Protein AF-A0A4Y2AM13-F1 (afdb_monomer_lite)

pLDDT: mean 75.89, std 23.18, range [36.28, 98.38]

Secondary structure (DSSP, 8-state):
-----------------------------------------------------------------S--HHHHHHHHHHSHHHHHHHHHHHHHSS--HHHHHHHHHHHHHHHHTT-TT----HHHHHHHHHHHHHHSTTS-HHHH-B--EEETTTEEE--BSHHHHHHHHHHHHHHHTTSS----------PPPP-

Radius of gyration: 30.1 Å; chains: 1; bounding box: 73×77×78 Å

Structure (mmCIF, N/CA/C/O backbone):
data_AF-A0A4Y2AM13-F1
#
_entry.id   AF-A0A4Y2AM13-F1
#
loop_
_atom_site.group_PDB
_atom_site.id
_atom_site.type_symbol
_atom_site.label_atom_id
_atom_site.label_alt_id
_atom_site.label_comp_id
_atom_site.label_asym_id
_atom_site.label_entity_id
_atom_site.label_seq_id
_atom_site.pdbx_PDB_ins_code
_atom_site.Cartn_x
_atom_site.Cartn_y
_atom_site.Cartn_z
_atom_site.occupancy
_atom_site.B_iso_or_equiv
_atom_site.auth_seq_id
_atom_site.auth_comp_id
_atom_site.auth_asym_id
_atom_site.auth_atom_id
_atom_site.pdbx_PDB_model_num
ATOM 1 N N . MET A 1 1 ? -24.499 -43.242 44.205 1.00 45.44 1 MET A N 1
ATOM 2 C CA . MET A 1 1 ? -23.848 -44.502 43.789 1.00 45.44 1 MET A CA 1
ATOM 3 C C . MET A 1 1 ? -22.543 -44.106 43.112 1.00 45.44 1 MET A C 1
ATOM 5 O O . MET A 1 1 ? -22.580 -43.499 42.053 1.00 45.44 1 MET A O 1
ATOM 9 N N . PHE A 1 2 ? -21.430 -44.270 43.825 1.00 44.72 2 PHE A N 1
ATOM 10 C CA . PHE A 1 2 ? -20.096 -43.799 43.446 1.00 44.72 2 PHE A CA 1
ATOM 11 C C . PHE A 1 2 ? -19.448 -44.711 42.399 1.00 44.72 2 PHE A C 1
ATOM 13 O O . PHE A 1 2 ? -19.578 -45.931 42.498 1.00 44.72 2 PHE A O 1
ATOM 20 N N . LYS A 1 3 ? -18.662 -44.120 41.490 1.00 47.62 3 LYS A N 1
ATOM 21 C CA . LYS A 1 3 ? -17.340 -44.646 41.117 1.00 47.62 3 LYS A CA 1
ATOM 22 C C . LYS A 1 3 ? -16.497 -43.547 40.465 1.00 47.62 3 LYS A C 1
ATOM 24 O O . LYS A 1 3 ? -16.594 -43.282 39.273 1.00 47.62 3 LYS A O 1
ATOM 29 N N . GLU A 1 4 ? -15.688 -42.909 41.301 1.00 46.00 4 GLU A N 1
ATOM 30 C CA . GLU A 1 4 ? -14.394 -42.349 40.915 1.00 46.00 4 GLU A CA 1
ATOM 31 C C . GLU A 1 4 ? -13.450 -43.502 40.552 1.00 46.00 4 GLU A C 1
ATOM 33 O O . GLU A 1 4 ? -13.490 -44.526 41.227 1.00 46.00 4 GLU A O 1
ATOM 38 N N . TYR A 1 5 ? -12.584 -43.325 39.552 1.00 46.06 5 TYR A N 1
ATOM 39 C CA . TYR A 1 5 ? -11.234 -43.899 39.541 1.00 46.06 5 TYR A CA 1
ATOM 40 C C . TYR A 1 5 ? -10.317 -43.001 38.698 1.00 46.06 5 TYR A C 1
ATOM 42 O O . TYR A 1 5 ? -10.635 -42.637 37.568 1.00 46.06 5 TYR A O 1
ATOM 50 N N . SER A 1 6 ? -9.207 -42.617 39.325 1.00 53.12 6 SER A N 1
ATOM 51 C CA . SER A 1 6 ? -8.118 -41.767 38.832 1.00 53.12 6 SER A CA 1
ATOM 52 C C . SER A 1 6 ? -6.945 -42.656 38.327 1.00 53.12 6 SER A C 1
ATOM 54 O O . SER A 1 6 ? -7.169 -43.846 38.109 1.00 53.12 6 SER A O 1
ATOM 56 N N . PRO A 1 7 ? -5.727 -42.151 38.046 1.00 55.28 7 PRO A N 1
ATOM 57 C CA . PRO A 1 7 ? -5.051 -42.304 36.761 1.00 55.28 7 PRO A CA 1
ATOM 58 C C . PRO A 1 7 ? -3.914 -43.343 36.795 1.00 55.28 7 PRO A C 1
ATOM 60 O O . PRO A 1 7 ? -3.292 -43.572 37.830 1.00 55.28 7 PRO A O 1
ATOM 63 N N . HIS A 1 8 ? -3.557 -43.910 35.640 1.00 43.34 8 HIS A N 1
ATOM 64 C CA . HIS A 1 8 ? -2.324 -44.689 35.513 1.00 43.34 8 HIS A CA 1
ATOM 65 C C . HIS A 1 8 ? -1.274 -43.934 34.704 1.00 43.34 8 HIS A C 1
ATOM 67 O O . HIS A 1 8 ? -1.423 -43.648 33.519 1.00 43.34 8 HIS A O 1
ATOM 73 N N . THR A 1 9 ? -0.208 -43.606 35.423 1.00 50.97 9 THR A N 1
ATOM 74 C CA . THR A 1 9 ? 1.111 -43.210 34.957 1.00 50.97 9 THR A CA 1
ATOM 75 C C . THR A 1 9 ? 1.777 -44.381 34.232 1.00 50.97 9 THR A C 1
ATOM 77 O O . THR A 1 9 ? 1.835 -45.490 34.757 1.00 50.97 9 THR A O 1
ATOM 80 N N . ALA A 1 10 ? 2.340 -44.129 33.052 1.00 45.84 10 ALA A N 1
ATOM 81 C CA . ALA A 1 10 ? 3.332 -45.009 32.445 1.00 45.84 10 ALA A CA 1
ATOM 82 C C . ALA A 1 10 ? 4.615 -44.207 32.230 1.00 45.84 10 ALA A C 1
ATOM 84 O O . ALA A 1 10 ? 4.800 -43.496 31.245 1.00 45.84 10 ALA A O 1
ATOM 85 N N . SER A 1 11 ? 5.467 -44.308 33.245 1.00 41.78 11 SER A N 1
ATOM 86 C CA . SER A 1 11 ? 6.894 -44.034 33.191 1.00 41.78 11 SER A CA 1
ATOM 87 C C . SER A 1 11 ? 7.530 -45.037 32.232 1.00 41.78 11 SER A C 1
ATOM 89 O O . SER A 1 11 ? 7.355 -46.237 32.418 1.00 41.78 11 SER A O 1
ATOM 91 N N . THR A 1 12 ? 8.257 -44.568 31.218 1.00 54.38 12 THR A N 1
ATOM 92 C CA . THR A 1 12 ? 9.209 -45.418 30.487 1.00 54.38 12 THR A CA 1
ATOM 93 C C . THR A 1 12 ? 10.552 -44.707 30.475 1.00 54.38 12 THR A C 1
ATOM 95 O O . THR A 1 12 ? 10.802 -43.785 29.704 1.00 54.38 12 THR A O 1
ATOM 98 N N . SER A 1 13 ? 11.370 -45.097 31.443 1.00 45.19 13 SER A N 1
ATOM 99 C CA . SER A 1 13 ? 12.805 -44.887 31.511 1.00 45.19 13 SER A CA 1
ATOM 100 C C . SER A 1 13 ? 13.492 -45.991 30.715 1.00 45.19 13 SER A C 1
ATOM 102 O O . SER A 1 13 ? 13.280 -47.148 31.050 1.00 45.19 13 SER A O 1
ATOM 104 N N . GLU A 1 14 ? 14.332 -45.652 29.741 1.00 50.62 14 GLU A N 1
ATOM 105 C CA . GLU A 1 14 ? 15.475 -46.479 29.327 1.00 50.62 14 GLU A CA 1
ATOM 106 C C . GLU A 1 14 ? 16.434 -45.595 28.511 1.00 50.62 14 GLU A C 1
ATOM 108 O O . GLU A 1 14 ? 16.043 -44.979 27.525 1.00 50.62 14 GLU A O 1
ATOM 113 N N . VAL A 1 15 ? 17.531 -45.165 29.135 1.00 47.00 15 VAL A N 1
ATOM 114 C CA . VAL A 1 15 ? 18.887 -45.747 29.090 1.00 47.00 15 VAL A CA 1
ATOM 115 C C . VAL A 1 15 ? 19.764 -44.987 28.089 1.00 47.00 15 VAL A C 1
ATOM 117 O O . VAL A 1 15 ? 19.558 -44.968 26.882 1.00 47.00 15 VAL A O 1
ATOM 120 N N . PHE A 1 16 ? 20.723 -44.300 28.707 1.00 40.09 16 PHE A N 1
ATOM 121 C CA . PHE A 1 16 ? 21.932 -43.705 28.167 1.00 40.09 16 PHE A CA 1
ATOM 122 C C . PHE A 1 16 ? 22.649 -44.619 27.171 1.00 40.09 16 PHE A C 1
ATOM 124 O O . PHE A 1 16 ? 22.949 -45.753 27.520 1.00 40.09 16 PHE A O 1
ATOM 131 N N . ASP A 1 17 ? 23.102 -44.041 26.059 1.00 45.72 17 ASP A N 1
ATOM 132 C CA . ASP A 1 17 ? 24.431 -44.351 25.543 1.00 45.72 17 ASP A CA 1
ATOM 133 C C . ASP A 1 17 ? 25.165 -43.058 25.180 1.00 45.72 17 ASP A C 1
ATOM 135 O O . ASP A 1 17 ? 24.708 -42.219 24.400 1.00 45.72 17 ASP A O 1
ATOM 139 N N . GLN A 1 18 ? 26.305 -42.886 25.8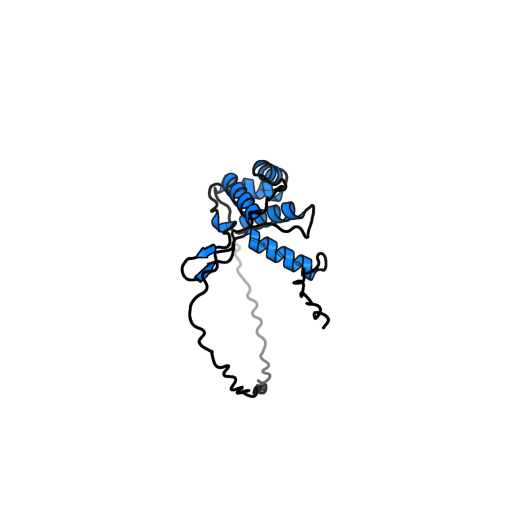45 1.00 47.97 18 GLN A N 1
ATOM 140 C CA . GLN A 1 18 ? 27.263 -41.809 25.653 1.00 47.97 18 GLN A CA 1
ATOM 141 C C . GLN A 1 18 ? 28.114 -42.141 24.427 1.00 47.97 18 GLN A C 1
ATOM 143 O O . GLN A 1 18 ? 28.785 -43.169 24.405 1.00 47.97 18 GLN A O 1
ATOM 148 N N . ILE A 1 19 ? 28.153 -41.249 23.437 1.00 51.34 19 ILE A N 1
ATOM 149 C CA . ILE A 1 19 ? 29.173 -41.276 22.382 1.00 51.34 19 ILE A CA 1
ATOM 150 C C . ILE A 1 19 ? 29.931 -39.940 22.427 1.00 51.34 19 ILE A C 1
ATOM 152 O O . ILE A 1 19 ? 29.302 -38.882 22.518 1.00 51.34 19 ILE A O 1
ATOM 156 N N . PRO A 1 20 ? 31.277 -39.975 22.443 1.00 52.09 20 PRO A N 1
ATOM 157 C CA . PRO A 1 20 ? 32.113 -38.862 22.867 1.00 52.09 20 PRO A CA 1
ATOM 158 C C . PRO A 1 20 ? 32.183 -37.697 21.878 1.00 52.09 20 PRO A C 1
ATOM 160 O O . PRO A 1 20 ? 32.119 -37.834 20.658 1.00 52.09 20 PRO A O 1
ATOM 163 N N . ILE A 1 21 ? 32.403 -36.535 22.486 1.00 45.38 21 ILE A N 1
ATOM 164 C CA . ILE A 1 21 ? 32.671 -35.229 21.897 1.00 45.38 21 ILE A CA 1
ATOM 165 C C . ILE A 1 21 ? 33.942 -35.299 21.036 1.00 45.38 21 ILE A C 1
ATOM 167 O O . ILE A 1 21 ? 35.046 -35.432 21.561 1.00 45.38 21 ILE A O 1
ATOM 171 N N . ALA A 1 22 ? 33.798 -35.117 19.724 1.00 43.78 22 ALA A N 1
ATOM 172 C CA . ALA A 1 22 ? 34.900 -34.742 18.844 1.00 43.78 22 ALA A CA 1
ATOM 1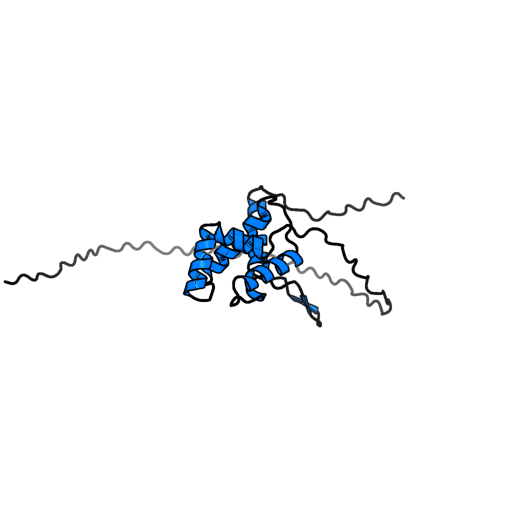73 C C . ALA A 1 22 ? 34.785 -33.246 18.519 1.00 43.78 22 ALA A C 1
ATOM 175 O O . ALA A 1 22 ? 34.027 -32.829 17.643 1.00 43.78 22 ALA A O 1
ATOM 176 N N . VAL A 1 23 ? 35.538 -32.423 19.254 1.00 46.97 23 VAL A N 1
ATOM 177 C CA . VAL A 1 23 ? 35.782 -31.020 18.904 1.00 46.97 23 VAL A CA 1
ATOM 178 C C . VAL A 1 23 ? 36.752 -31.007 17.723 1.00 46.97 23 VAL A C 1
ATOM 180 O O . VAL A 1 23 ? 37.966 -31.028 17.908 1.00 46.97 23 VAL A O 1
ATOM 183 N N . SER A 1 24 ? 36.234 -30.993 16.496 1.00 47.25 24 SER A N 1
ATOM 184 C CA . SER A 1 24 ? 37.050 -30.670 15.326 1.00 47.25 24 SER A CA 1
ATOM 185 C C . SER A 1 24 ? 37.166 -29.150 15.212 1.00 47.25 24 SER A C 1
ATOM 187 O O . SER A 1 24 ? 36.237 -28.454 14.793 1.00 47.25 24 SER A O 1
ATOM 189 N N . SER A 1 25 ? 38.320 -28.638 15.623 1.00 43.16 25 SER A N 1
ATOM 190 C CA . SER A 1 25 ? 38.799 -27.285 15.376 1.00 43.16 25 SER A CA 1
ATOM 191 C C . SER A 1 25 ? 38.907 -27.029 13.870 1.00 43.16 25 SER A C 1
ATOM 193 O O . SER A 1 25 ? 39.825 -27.487 13.194 1.00 43.16 25 SER A O 1
ATOM 195 N N . SER A 1 26 ? 37.948 -26.279 13.329 1.00 44.88 26 SER A N 1
ATOM 196 C CA . SER A 1 26 ? 38.027 -25.783 11.953 1.00 44.88 26 SER A CA 1
ATOM 197 C C . SER A 1 26 ? 39.127 -24.713 11.854 1.00 44.88 26 SER A C 1
ATOM 199 O O . SER A 1 26 ? 39.156 -23.805 12.689 1.00 44.88 26 SER A O 1
ATOM 201 N N . PRO A 1 27 ? 40.023 -24.782 10.857 1.00 48.19 27 PRO A N 1
ATOM 202 C CA . PRO A 1 27 ? 41.178 -23.902 10.754 1.00 48.19 27 PRO A CA 1
ATOM 203 C C . PRO A 1 27 ? 40.792 -22.450 10.447 1.00 48.19 27 PRO A C 1
ATOM 205 O O . PRO A 1 27 ? 40.036 -22.149 9.522 1.00 48.19 27 PRO A O 1
ATOM 208 N N . THR A 1 28 ? 41.380 -21.547 11.228 1.00 45.38 28 THR A N 1
ATOM 209 C CA . THR A 1 28 ? 41.407 -20.095 11.050 1.00 45.38 28 THR A CA 1
ATOM 210 C C . THR A 1 28 ? 41.864 -19.724 9.638 1.00 45.38 28 THR A C 1
ATOM 212 O O . THR A 1 28 ? 43.045 -19.832 9.307 1.00 45.38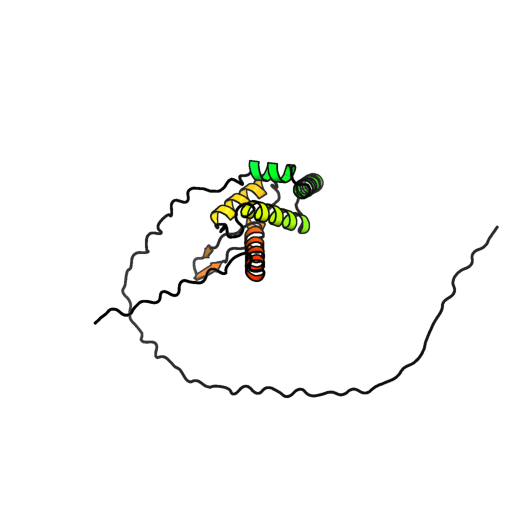 28 THR A O 1
ATOM 215 N N . ALA A 1 29 ? 40.946 -19.229 8.808 1.00 41.59 29 ALA A N 1
ATOM 216 C CA . ALA A 1 29 ? 41.288 -18.575 7.550 1.00 41.59 29 ALA A CA 1
ATOM 217 C C . ALA A 1 29 ? 41.936 -17.210 7.849 1.00 41.59 29 ALA A C 1
ATOM 219 O O . ALA A 1 29 ? 41.265 -16.198 8.050 1.00 41.59 29 ALA A O 1
ATOM 220 N N . SER A 1 30 ? 43.267 -17.209 7.924 1.00 43.50 30 SER A N 1
ATOM 221 C CA . SER A 1 30 ? 44.103 -16.012 7.973 1.00 43.50 30 SER A CA 1
ATOM 222 C C . SER A 1 30 ? 44.066 -15.324 6.608 1.00 43.50 30 SER A C 1
ATOM 224 O O . SER A 1 30 ? 44.669 -15.796 5.644 1.00 43.50 30 SER A O 1
ATOM 226 N N . PHE A 1 31 ? 43.330 -14.219 6.503 1.00 49.16 31 PHE A N 1
ATOM 227 C CA . PHE A 1 31 ? 43.405 -13.357 5.328 1.00 49.16 31 PHE A CA 1
ATOM 228 C C . PHE A 1 31 ? 44.677 -12.499 5.405 1.00 49.16 31 PHE A C 1
ATOM 230 O O . PHE A 1 31 ? 44.893 -11.828 6.421 1.00 49.16 31 PHE A O 1
ATOM 237 N N . PRO A 1 32 ? 45.510 -12.458 4.348 1.00 49.66 32 PRO A N 1
ATOM 238 C CA . PRO A 1 32 ? 46.649 -11.555 4.305 1.00 49.66 32 PRO A CA 1
ATOM 239 C C . PRO A 1 32 ? 46.163 -10.103 4.379 1.00 49.66 32 PRO A C 1
ATOM 241 O O . PRO A 1 32 ? 45.342 -9.653 3.575 1.00 49.66 32 PRO A O 1
ATOM 244 N N . LYS A 1 33 ? 46.688 -9.355 5.356 1.00 45.91 33 LYS A N 1
ATOM 245 C CA . LYS A 1 33 ? 46.537 -7.900 5.443 1.00 45.91 33 LYS A CA 1
ATOM 246 C C . LYS A 1 33 ? 47.253 -7.272 4.248 1.00 45.91 33 LYS A C 1
ATOM 248 O O . LYS A 1 33 ? 48.457 -7.046 4.289 1.00 45.91 33 LYS A O 1
ATOM 253 N N . VAL A 1 34 ? 46.509 -6.974 3.186 1.00 39.47 34 VAL A N 1
ATOM 254 C CA . VAL A 1 34 ? 46.989 -6.099 2.113 1.00 39.47 34 VAL A CA 1
ATOM 255 C C . VAL A 1 34 ? 47.011 -4.674 2.660 1.00 39.47 34 VAL A C 1
ATOM 257 O O . VAL A 1 34 ? 46.004 -3.968 2.668 1.00 39.47 34 VAL A O 1
ATOM 260 N N . THR A 1 35 ? 48.174 -4.248 3.147 1.00 52.28 35 THR A N 1
ATOM 261 C CA . THR A 1 35 ? 48.481 -2.838 3.385 1.00 52.28 35 THR A CA 1
ATOM 262 C C . THR A 1 35 ? 48.773 -2.186 2.038 1.00 52.28 35 THR A C 1
ATOM 264 O O . THR A 1 35 ? 49.919 -2.088 1.605 1.00 52.28 35 THR A O 1
ATOM 267 N N . SER A 1 36 ? 47.725 -1.764 1.335 1.00 40.44 36 SER A N 1
ATOM 268 C CA . SER A 1 36 ? 47.884 -0.837 0.219 1.00 40.44 36 SER A CA 1
ATOM 269 C C . SER A 1 36 ? 47.931 0.576 0.793 1.00 40.44 36 SER A C 1
ATOM 271 O O . SER A 1 36 ? 46.903 1.185 1.089 1.00 40.44 36 SER A O 1
ATOM 273 N N . ASN A 1 37 ? 49.149 1.083 0.978 1.00 47.34 37 ASN A N 1
ATOM 274 C CA . ASN A 1 37 ? 49.408 2.506 1.156 1.00 47.34 37 ASN A CA 1
ATOM 275 C C . ASN A 1 37 ? 49.075 3.220 -0.161 1.00 47.34 37 ASN A C 1
ATOM 277 O O . ASN A 1 37 ? 49.953 3.481 -0.978 1.00 47.34 37 ASN A O 1
ATOM 281 N N . TYR A 1 38 ? 47.794 3.515 -0.381 1.00 36.28 38 TYR A N 1
ATOM 282 C CA . TYR A 1 38 ? 47.351 4.388 -1.460 1.00 36.28 38 TYR A CA 1
ATOM 283 C C . TYR A 1 38 ? 46.779 5.672 -0.863 1.00 36.28 38 TYR A C 1
ATOM 285 O O . TYR A 1 38 ? 45.600 5.765 -0.527 1.00 36.28 38 TYR A O 1
ATOM 293 N N . SER A 1 39 ? 47.653 6.669 -0.726 1.00 45.59 39 SER A N 1
ATOM 294 C CA . SER A 1 39 ? 47.288 8.059 -0.452 1.00 45.59 39 SER A CA 1
ATOM 295 C C . SER A 1 39 ? 47.193 8.829 -1.769 1.00 45.59 39 SER A C 1
ATOM 297 O O . SER A 1 39 ? 48.224 9.268 -2.286 1.00 45.59 39 SER A O 1
ATOM 299 N N . PRO A 1 40 ? 45.996 9.067 -2.333 1.00 45.56 40 PRO A N 1
ATOM 300 C CA . PRO A 1 40 ? 45.858 10.069 -3.371 1.00 45.56 40 PRO A CA 1
ATOM 301 C C . PRO A 1 40 ? 45.861 11.452 -2.709 1.00 45.56 40 PRO A C 1
ATOM 303 O O . PRO A 1 40 ? 44.920 11.839 -2.010 1.00 45.56 40 PRO A O 1
ATOM 306 N N . LYS A 1 41 ? 46.957 12.187 -2.932 1.00 40.62 41 LYS A N 1
ATOM 307 C CA . LYS A 1 41 ? 47.131 13.606 -2.599 1.00 40.62 41 LYS A CA 1
ATOM 308 C C . LYS A 1 41 ? 45.860 14.384 -2.969 1.00 40.62 41 LYS A C 1
ATOM 310 O O . LYS A 1 41 ? 45.542 14.543 -4.147 1.00 40.62 41 LYS A O 1
ATOM 315 N N . ARG A 1 42 ? 45.126 14.877 -1.966 1.00 40.31 42 ARG A N 1
ATOM 316 C CA . ARG A 1 42 ? 44.048 15.849 -2.175 1.00 40.31 42 ARG A CA 1
ATOM 317 C C . ARG A 1 42 ? 44.687 17.177 -2.561 1.00 40.31 42 ARG A C 1
ATOM 319 O O . ARG A 1 42 ? 45.149 17.925 -1.708 1.00 40.31 42 ARG A O 1
ATOM 326 N N . ILE A 1 43 ? 44.713 17.441 -3.862 1.00 45.47 43 ILE A N 1
ATOM 327 C CA . ILE A 1 43 ? 44.894 18.782 -4.409 1.00 45.47 43 ILE A CA 1
ATOM 328 C C . ILE A 1 43 ? 43.747 19.636 -3.856 1.00 45.47 43 ILE A C 1
ATOM 330 O O . ILE A 1 43 ? 42.583 19.413 -4.199 1.00 45.47 43 ILE A O 1
ATOM 334 N N . LEU A 1 44 ? 44.073 20.584 -2.974 1.00 45.31 44 LEU A N 1
ATOM 335 C CA . LEU A 1 44 ? 43.203 21.719 -2.692 1.00 45.31 44 LEU A CA 1
ATOM 336 C C . LEU A 1 44 ? 43.015 22.476 -4.009 1.00 45.31 44 LEU A C 1
ATOM 338 O O . LEU A 1 44 ? 43.978 22.994 -4.571 1.00 45.31 44 LEU A O 1
ATOM 342 N N . LYS A 1 45 ? 41.780 22.522 -4.511 1.00 42.88 45 LYS A N 1
ATOM 343 C CA . LYS A 1 45 ? 41.382 23.498 -5.523 1.00 42.88 45 LYS A CA 1
ATOM 344 C C . LYS A 1 45 ? 40.415 24.474 -4.889 1.00 42.88 45 LYS A C 1
ATOM 346 O O . LYS A 1 45 ? 39.383 24.088 -4.341 1.00 42.88 45 LYS A O 1
ATOM 351 N N . ASP A 1 46 ? 40.858 25.715 -4.938 1.00 42.09 46 ASP A N 1
ATOM 352 C CA . ASP A 1 46 ? 40.257 26.875 -4.328 1.00 42.09 46 ASP A CA 1
ATOM 353 C C . ASP A 1 46 ? 38.928 27.263 -4.989 1.00 42.09 46 ASP A C 1
ATOM 355 O O . ASP A 1 46 ? 38.583 26.842 -6.098 1.00 42.09 46 ASP A O 1
ATOM 359 N N . LYS A 1 47 ? 38.176 28.056 -4.234 1.00 47.22 47 LYS A N 1
ATOM 360 C CA . LYS A 1 47 ? 36.814 28.523 -4.474 1.00 47.22 47 LYS A CA 1
ATOM 361 C C . LYS A 1 47 ? 36.724 29.399 -5.722 1.00 47.22 47 LYS A C 1
ATOM 363 O O . LYS A 1 47 ? 37.428 30.394 -5.826 1.00 47.22 47 LYS A O 1
ATOM 368 N N . SER A 1 48 ? 35.771 29.089 -6.601 1.00 45.31 48 SER A N 1
ATOM 369 C CA . SER A 1 48 ? 34.829 30.043 -7.226 1.00 45.31 48 SER A CA 1
ATOM 370 C C . SER A 1 48 ? 34.183 29.409 -8.460 1.00 45.31 48 SER A C 1
ATOM 372 O O . SER A 1 48 ? 34.663 29.495 -9.585 1.00 45.31 48 SER A O 1
ATOM 374 N N . ARG A 1 49 ? 33.031 28.764 -8.267 1.00 38.12 49 ARG A N 1
ATOM 375 C CA . ARG A 1 49 ? 32.076 28.612 -9.365 1.00 38.12 49 ARG A CA 1
ATOM 376 C C . ARG A 1 49 ? 30.670 28.707 -8.809 1.00 38.12 49 ARG A C 1
ATOM 378 O O . ARG A 1 49 ? 30.087 27.724 -8.360 1.00 38.12 49 ARG A O 1
ATOM 385 N N . VAL A 1 50 ? 30.146 29.927 -8.836 1.00 48.31 50 VAL A N 1
ATOM 386 C CA . VAL A 1 50 ? 28.707 30.154 -8.911 1.00 48.31 50 VAL A CA 1
ATOM 387 C C . VAL A 1 50 ? 28.255 29.404 -10.162 1.00 48.31 50 VAL A C 1
ATOM 389 O O . VAL A 1 50 ? 28.589 29.772 -11.284 1.00 48.31 50 VAL A O 1
ATOM 392 N N . THR A 1 51 ? 27.592 28.271 -9.961 1.00 42.22 51 THR A N 1
ATOM 393 C CA . THR A 1 51 ? 26.784 27.651 -11.006 1.00 42.22 51 THR A CA 1
ATOM 394 C C . THR A 1 51 ? 25.383 27.614 -10.455 1.00 42.22 51 THR A C 1
ATOM 396 O O . THR A 1 51 ? 25.112 26.969 -9.443 1.00 42.22 51 THR A O 1
ATOM 399 N N . GLU A 1 52 ? 24.541 28.419 -11.080 1.00 41.50 52 GLU A N 1
ATOM 400 C CA . GLU A 1 52 ? 23.117 28.496 -10.838 1.00 41.50 52 GLU A CA 1
ATOM 401 C C . GLU A 1 52 ? 22.526 27.087 -10.768 1.00 41.50 52 GLU A C 1
ATOM 403 O O . GLU A 1 52 ? 22.751 26.238 -11.636 1.00 41.50 52 GLU A O 1
ATOM 408 N N . SER A 1 53 ? 21.781 26.837 -9.694 1.00 38.81 53 SER A N 1
ATOM 409 C CA . SER A 1 53 ? 21.027 25.609 -9.485 1.00 38.81 53 SER A CA 1
ATOM 410 C C . SER A 1 53 ? 20.214 25.272 -10.741 1.00 38.81 53 SER A C 1
ATOM 412 O O . SER A 1 53 ? 19.402 26.097 -11.170 1.00 38.81 53 SER A O 1
ATOM 414 N N . PRO A 1 54 ? 20.357 24.072 -11.334 1.00 42.91 54 PRO A N 1
ATOM 415 C CA . PRO A 1 54 ? 19.581 23.719 -12.511 1.00 42.91 54 PRO A CA 1
ATOM 416 C C . PRO A 1 54 ? 18.094 23.720 -12.153 1.00 42.91 54 PRO A C 1
ATOM 418 O O . PRO A 1 54 ? 17.645 22.926 -11.318 1.00 42.91 54 PRO A O 1
ATOM 421 N N . LYS A 1 55 ? 17.327 24.613 -12.793 1.00 40.38 55 LYS A N 1
ATOM 422 C CA . LYS A 1 55 ? 15.860 24.648 -12.748 1.00 40.38 55 LYS A CA 1
ATOM 423 C C . LYS A 1 55 ? 15.342 23.228 -12.989 1.00 40.38 55 LYS A C 1
ATOM 425 O O . LYS A 1 55 ? 15.511 22.669 -14.075 1.00 40.38 55 LYS A O 1
ATOM 430 N N . LYS A 1 56 ? 14.746 22.614 -11.960 1.00 43.72 56 LYS A N 1
ATOM 431 C CA . LYS A 1 56 ? 14.129 21.287 -12.069 1.00 43.72 56 LYS A CA 1
ATOM 432 C C . LYS A 1 56 ? 13.070 21.360 -13.167 1.00 43.72 56 LYS A C 1
ATOM 434 O O . LYS A 1 56 ? 12.060 22.035 -13.004 1.00 43.72 56 LYS A O 1
ATOM 439 N N . LYS A 1 57 ? 13.308 20.669 -14.287 1.00 40.62 57 LYS A N 1
ATOM 440 C CA . LYS A 1 57 ? 12.309 20.468 -15.342 1.00 40.62 57 LYS A CA 1
ATOM 441 C C . LYS A 1 57 ? 11.096 19.782 -14.711 1.00 40.62 57 LYS A C 1
ATOM 443 O O . LYS A 1 57 ? 11.153 18.590 -14.408 1.00 40.62 57 LYS A O 1
ATOM 448 N N . VAL A 1 58 ? 10.027 20.546 -14.494 1.00 44.97 58 VAL A N 1
ATOM 449 C CA . VAL A 1 58 ? 8.704 20.031 -14.139 1.00 44.97 58 VAL A CA 1
ATOM 450 C C . VAL A 1 58 ? 8.266 19.157 -15.306 1.00 44.97 58 VAL A C 1
ATOM 452 O O . VAL A 1 58 ? 7.967 19.642 -16.396 1.00 44.97 58 VAL A O 1
ATOM 455 N N . ARG A 1 59 ? 8.341 17.840 -15.121 1.00 45.75 59 ARG A N 1
ATOM 456 C CA . ARG A 1 59 ? 7.813 16.892 -16.098 1.00 45.75 59 ARG A CA 1
ATOM 457 C C . ARG A 1 59 ? 6.295 16.971 -15.989 1.00 45.75 59 ARG A C 1
ATOM 459 O O . ARG A 1 59 ? 5.769 16.655 -14.931 1.00 45.75 59 ARG A O 1
ATOM 466 N N . LYS A 1 60 ? 5.613 17.401 -17.054 1.00 44.06 60 LYS A N 1
ATOM 467 C CA . LYS A 1 60 ? 4.154 17.274 -17.183 1.00 44.06 60 LYS A CA 1
ATOM 468 C C . LYS A 1 60 ? 3.787 15.791 -16.999 1.00 44.06 60 LYS A C 1
ATOM 470 O O . LYS A 1 60 ? 4.106 14.984 -17.868 1.00 44.06 60 LYS A O 1
ATOM 475 N N . SER A 1 61 ? 3.200 15.420 -15.864 1.00 43.16 61 SER A N 1
ATOM 476 C CA . SER A 1 61 ? 2.715 14.066 -15.568 1.00 43.16 61 SER A CA 1
ATOM 477 C C . SER A 1 61 ? 1.226 13.977 -15.887 1.00 43.16 61 SER A C 1
ATOM 479 O O . SER A 1 61 ? 0.376 14.278 -15.061 1.00 43.16 61 SER A O 1
ATOM 481 N N . LEU A 1 62 ? 0.911 13.569 -17.113 1.00 45.88 62 LEU A N 1
ATOM 482 C CA . LEU A 1 62 ? -0.452 13.264 -17.548 1.00 45.88 62 LEU A CA 1
ATOM 483 C C . LEU A 1 62 ? -0.547 11.760 -17.827 1.00 45.88 62 LEU A C 1
ATOM 485 O O . LEU A 1 62 ? -0.162 11.308 -18.900 1.00 45.88 62 LEU A O 1
ATOM 489 N N . ASN A 1 63 ? -0.905 10.984 -16.800 1.00 51.91 63 ASN A N 1
ATOM 490 C CA . ASN A 1 63 ? -2.180 10.259 -16.656 1.00 51.91 63 ASN A CA 1
ATOM 491 C C . ASN A 1 63 ? -2.071 9.353 -15.407 1.00 51.91 63 ASN A C 1
ATOM 493 O O . ASN A 1 63 ? -1.285 8.404 -15.376 1.00 51.91 63 ASN A O 1
ATOM 497 N N . TYR A 1 64 ? -2.774 9.713 -14.330 1.00 49.12 64 TYR A N 1
ATOM 498 C CA . TYR A 1 64 ? -2.763 8.988 -13.053 1.00 49.12 64 TYR A CA 1
ATOM 499 C C . TYR A 1 64 ? -3.805 7.881 -13.128 1.00 49.12 64 TYR A C 1
ATOM 501 O O . TYR A 1 64 ? -4.964 8.117 -12.811 1.00 49.12 64 TYR A O 1
ATOM 509 N N . ASP A 1 65 ? -3.420 6.699 -13.602 1.00 56.84 65 ASP A N 1
ATOM 510 C CA . ASP A 1 65 ? -4.384 5.637 -13.901 1.00 56.84 65 ASP A CA 1
ATOM 511 C C . ASP A 1 65 ? -5.224 5.207 -12.678 1.00 56.84 65 ASP A C 1
ATOM 513 O O . ASP A 1 65 ? -4.810 4.392 -11.853 1.00 56.84 65 ASP A O 1
ATOM 517 N N . LYS A 1 66 ? -6.422 5.799 -12.614 1.00 60.41 66 LYS A N 1
ATOM 518 C CA . LYS A 1 66 ? -7.763 5.270 -12.313 1.00 60.41 66 LYS A CA 1
ATOM 519 C C . LYS A 1 66 ? -8.023 4.497 -11.015 1.00 60.41 66 LYS A C 1
ATOM 521 O O . LYS A 1 66 ? -9.119 3.973 -10.870 1.00 60.41 66 LYS A O 1
ATOM 526 N N . LEU A 1 67 ? -7.108 4.428 -10.051 1.00 67.19 67 LEU A N 1
ATOM 527 C CA . LEU A 1 67 ? -7.468 4.047 -8.671 1.00 67.19 67 LEU A CA 1
ATOM 528 C C . LEU A 1 67 ? -7.629 5.321 -7.830 1.00 67.19 67 LEU A C 1
ATOM 530 O O . LEU A 1 67 ? -6.719 5.701 -7.091 1.00 67.19 67 LEU A O 1
ATOM 534 N N . ASP A 1 68 ? -8.743 6.021 -8.016 1.00 80.94 68 ASP A N 1
ATOM 535 C CA . ASP A 1 68 ? -9.150 7.111 -7.126 1.00 80.94 68 ASP A CA 1
ATOM 536 C C . ASP A 1 68 ? -9.898 6.546 -5.913 1.00 80.94 68 ASP A C 1
ATOM 538 O O . ASP A 1 68 ? -10.197 5.352 -5.863 1.00 80.94 68 ASP A O 1
ATOM 542 N N . TYR A 1 69 ? -10.193 7.392 -4.921 1.00 86.75 69 TYR A N 1
ATOM 543 C CA . TYR A 1 69 ? -10.903 6.994 -3.697 1.00 86.75 69 TYR A CA 1
ATOM 544 C C . TYR A 1 69 ? -12.144 6.135 -3.983 1.00 86.75 69 TYR A C 1
ATOM 546 O O . TYR A 1 69 ? -12.279 5.057 -3.412 1.00 86.75 69 TYR A O 1
ATOM 554 N N . GLU A 1 70 ? -12.995 6.573 -4.912 1.00 87.62 70 GLU A N 1
ATOM 555 C CA . GLU A 1 70 ? -14.244 5.886 -5.264 1.00 87.62 70 GLU A CA 1
ATOM 556 C C . GLU A 1 70 ? -13.984 4.505 -5.872 1.00 87.62 70 GLU A C 1
ATOM 558 O O . GLU A 1 70 ? -14.657 3.527 -5.551 1.00 87.62 70 GLU A O 1
ATOM 563 N N . VAL A 1 71 ? -12.958 4.401 -6.719 1.00 89.75 71 VAL A N 1
ATOM 564 C CA . VAL A 1 71 ? -12.584 3.137 -7.355 1.00 89.75 71 VAL A CA 1
ATOM 565 C C . VAL A 1 71 ? -11.991 2.180 -6.329 1.00 89.75 71 VAL A C 1
ATOM 567 O O . VAL A 1 71 ? -12.326 0.995 -6.340 1.00 89.75 71 VAL A O 1
ATOM 570 N N . LEU A 1 72 ? -11.140 2.668 -5.424 1.00 92.69 72 LEU A N 1
ATOM 571 C CA . LEU A 1 72 ? -10.581 1.849 -4.353 1.00 92.69 72 LEU A CA 1
ATOM 572 C C . LEU A 1 72 ? -11.683 1.348 -3.411 1.00 92.69 72 LEU A C 1
ATOM 574 O O . LEU A 1 72 ? -11.718 0.163 -3.089 1.00 92.69 72 LEU A O 1
ATOM 578 N N . GLU A 1 73 ? -12.601 2.223 -3.006 1.00 93.56 73 GLU A N 1
ATOM 579 C CA . GLU A 1 73 ? -13.732 1.861 -2.155 1.00 93.56 73 GLU A CA 1
ATOM 580 C C . GLU A 1 73 ? -14.630 0.814 -2.829 1.00 93.56 73 GLU A C 1
ATOM 582 O O . GLU A 1 73 ? -14.967 -0.200 -2.213 1.00 93.56 73 GLU A O 1
ATOM 587 N N . LYS A 1 74 ? -14.957 1.007 -4.112 1.00 94.19 74 LYS A N 1
ATOM 588 C CA . LYS A 1 74 ? -15.715 0.033 -4.905 1.00 94.19 74 LYS A CA 1
ATOM 589 C C . LYS A 1 74 ? -15.015 -1.327 -4.941 1.00 94.19 74 LYS A C 1
ATOM 591 O O . LYS A 1 74 ? -15.632 -2.337 -4.615 1.00 94.19 74 LYS A O 1
ATOM 596 N N . ASN A 1 75 ? -13.718 -1.354 -5.253 1.00 93.38 75 ASN A N 1
ATOM 597 C CA . ASN A 1 75 ? -12.934 -2.591 -5.292 1.00 93.38 75 ASN A CA 1
ATOM 598 C C . ASN A 1 75 ? -12.898 -3.299 -3.931 1.00 93.38 75 ASN A C 1
ATOM 600 O O . ASN A 1 75 ? -12.964 -4.527 -3.869 1.00 93.38 75 ASN A O 1
ATOM 604 N N . LEU A 1 76 ? -12.824 -2.551 -2.826 1.00 94.44 76 LEU A N 1
ATOM 605 C CA . LEU A 1 76 ? -12.906 -3.136 -1.489 1.00 94.44 76 LEU A CA 1
ATOM 606 C C . LEU A 1 76 ? -14.285 -3.745 -1.213 1.00 94.44 76 LEU A C 1
ATOM 608 O O . LEU A 1 76 ? -14.362 -4.815 -0.617 1.00 94.44 76 LEU A O 1
ATOM 612 N N . LYS A 1 77 ? -15.367 -3.104 -1.664 1.00 94.88 77 LYS A N 1
ATOM 613 C CA . LYS A 1 77 ? -16.733 -3.631 -1.517 1.00 94.88 77 LYS A CA 1
ATOM 614 C C . LYS A 1 77 ? -17.006 -4.833 -2.422 1.00 94.88 77 LYS A C 1
ATOM 616 O O . LYS A 1 77 ? -17.822 -5.677 -2.067 1.00 94.88 77 LYS A O 1
ATOM 621 N N . GLU A 1 78 ? -16.345 -4.955 -3.566 1.00 93.94 78 GLU A N 1
ATOM 622 C CA . GLU A 1 78 ? -16.531 -6.086 -4.488 1.00 93.94 78 GLU A CA 1
ATOM 623 C C . GLU A 1 78 ? -15.661 -7.297 -4.117 1.00 93.94 78 GLU A C 1
ATOM 625 O O . GLU A 1 78 ? -16.102 -8.438 -4.239 1.00 93.94 78 GLU A O 1
ATOM 630 N N . ASN A 1 79 ? -14.458 -7.071 -3.587 1.00 94.50 79 ASN A N 1
ATOM 631 C CA . ASN A 1 79 ? -13.519 -8.130 -3.232 1.00 94.50 79 ASN A CA 1
ATOM 632 C C . ASN A 1 79 ? -13.826 -8.758 -1.858 1.00 94.50 79 ASN A C 1
ATOM 634 O O . ASN A 1 79 ? -13.989 -8.051 -0.867 1.00 94.50 79 ASN A O 1
ATOM 638 N N . VAL A 1 80 ? -13.799 -10.093 -1.755 1.00 94.56 80 VAL A N 1
ATOM 639 C CA . VAL A 1 80 ? -14.029 -10.830 -0.491 1.00 94.56 80 VAL A CA 1
ATOM 640 C C . VAL A 1 80 ? -13.071 -10.389 0.625 1.00 94.56 80 VAL A C 1
ATOM 642 O O . VAL A 1 80 ? -13.493 -10.155 1.759 1.00 94.56 80 VAL A O 1
ATOM 645 N N . PHE A 1 81 ? -11.782 -10.216 0.317 1.00 92.69 81 PHE A N 1
ATOM 646 C CA . PHE A 1 81 ? -10.803 -9.726 1.289 1.00 92.69 81 PHE A CA 1
ATOM 647 C C . PHE A 1 81 ? -11.044 -8.260 1.649 1.00 92.69 81 PHE A C 1
ATOM 649 O O . PHE A 1 81 ? -10.856 -7.883 2.804 1.00 92.69 81 PHE A O 1
ATOM 656 N N . GLY A 1 82 ? -11.478 -7.449 0.682 1.00 96.31 82 GLY A N 1
ATOM 657 C CA . GLY A 1 82 ? -11.849 -6.055 0.908 1.00 96.31 82 GLY A CA 1
ATOM 658 C C . GLY A 1 82 ? -13.036 -5.923 1.864 1.00 96.31 82 GLY A C 1
ATOM 659 O O . GLY A 1 82 ? -12.940 -5.191 2.848 1.00 96.31 82 GLY A O 1
ATOM 660 N N . ARG A 1 83 ? -14.095 -6.717 1.661 1.00 97.50 83 ARG A N 1
ATOM 661 C CA . ARG A 1 83 ? -15.264 -6.785 2.556 1.00 97.50 83 ARG A CA 1
ATOM 662 C C . ARG A 1 83 ? -14.869 -7.172 3.973 1.00 97.50 83 ARG A C 1
ATOM 664 O O . ARG A 1 83 ? -15.312 -6.536 4.920 1.00 97.50 83 ARG A O 1
ATOM 671 N N . SER A 1 84 ? -13.994 -8.168 4.117 1.00 97.38 84 SER A N 1
ATOM 672 C CA . SER A 1 84 ? -13.478 -8.580 5.428 1.00 97.38 84 SER A CA 1
ATOM 673 C C . SER A 1 84 ? -12.725 -7.445 6.137 1.00 97.38 84 SER A C 1
ATOM 675 O O . SER A 1 84 ? -12.899 -7.265 7.340 1.00 97.38 84 SER A O 1
ATOM 677 N N . ILE A 1 85 ? -11.928 -6.653 5.407 1.00 98.00 85 ILE A N 1
ATOM 678 C CA . ILE A 1 85 ? -11.220 -5.487 5.962 1.00 98.00 85 ILE A CA 1
ATOM 679 C C . ILE A 1 85 ? -12.212 -4.393 6.381 1.00 98.00 85 ILE A C 1
ATOM 681 O O . ILE A 1 85 ? -12.068 -3.842 7.469 1.00 98.00 85 ILE A O 1
ATOM 685 N N . ILE A 1 86 ? -13.212 -4.095 5.543 1.00 97.56 86 ILE A N 1
ATOM 686 C CA . ILE A 1 86 ? -14.247 -3.094 5.843 1.00 97.56 86 ILE A CA 1
ATOM 687 C C . ILE A 1 86 ? -15.062 -3.510 7.075 1.00 97.56 86 ILE A C 1
ATOM 689 O O . ILE A 1 86 ? -15.241 -2.692 7.970 1.00 97.56 86 ILE A O 1
ATOM 693 N N . SER A 1 87 ? -15.502 -4.771 7.153 1.00 97.69 87 SER A N 1
ATOM 694 C CA . SER A 1 87 ? -16.262 -5.295 8.301 1.00 97.69 87 SER A CA 1
ATOM 695 C C . SER A 1 87 ? -15.465 -5.170 9.595 1.00 97.69 87 SER A C 1
ATOM 697 O O . SER A 1 87 ? -15.939 -4.580 10.560 1.00 97.69 87 SER A O 1
ATOM 699 N N . PHE A 1 88 ? -14.208 -5.629 9.586 1.00 98.00 88 PHE A N 1
ATOM 700 C CA . PHE A 1 88 ? -13.327 -5.531 10.749 1.00 98.00 88 PHE A CA 1
ATOM 701 C C . PHE A 1 88 ? -13.131 -4.081 11.207 1.00 98.00 88 PHE A C 1
ATOM 703 O O . PHE A 1 88 ? -13.132 -3.793 12.403 1.00 98.00 88 PHE A O 1
ATOM 710 N N . TYR A 1 89 ? -12.955 -3.157 10.260 1.00 98.00 89 TYR A N 1
ATOM 711 C CA . TYR A 1 89 ? -12.821 -1.741 10.579 1.00 98.00 89 TYR A CA 1
ATOM 712 C C . TYR A 1 89 ? -14.110 -1.159 11.164 1.00 98.00 89 TYR A C 1
ATOM 714 O O . TYR A 1 89 ? -14.040 -0.392 12.117 1.00 98.00 89 TYR A O 1
ATOM 722 N N . GLY A 1 90 ? -15.271 -1.537 10.625 1.00 97.31 90 GLY A N 1
ATOM 723 C CA . GLY A 1 90 ? -16.572 -1.116 11.144 1.00 97.31 90 GLY A CA 1
ATOM 724 C C . GLY A 1 90 ? -16.813 -1.563 12.588 1.00 97.31 90 GLY A C 1
ATOM 725 O O . GLY A 1 90 ? -17.386 -0.809 13.365 1.00 97.31 90 GLY A O 1
ATOM 726 N N . GLU A 1 91 ? -16.326 -2.748 12.962 1.00 97.38 91 GLU A N 1
ATOM 727 C CA . GLU A 1 91 ? -16.460 -3.297 14.319 1.00 97.38 91 GLU A CA 1
ATOM 728 C C . GLU A 1 91 ? -15.460 -2.698 15.319 1.00 97.38 91 GLU A C 1
ATOM 730 O O . GLU A 1 91 ? -15.794 -2.486 16.482 1.00 97.38 91 GLU A O 1
ATOM 735 N N . THR A 1 92 ? -14.220 -2.438 14.891 1.00 97.50 92 THR A N 1
ATOM 736 C CA . THR A 1 92 ? -13.117 -2.073 15.803 1.00 97.50 92 THR A CA 1
ATOM 737 C C . THR A 1 92 ? -12.709 -0.602 15.749 1.00 97.50 92 THR A C 1
ATOM 739 O O . THR A 1 92 ? -12.068 -0.109 16.675 1.00 97.50 92 THR A O 1
ATOM 742 N N . GLY A 1 93 ? -13.025 0.103 14.661 1.00 96.81 93 GLY A N 1
ATOM 743 C CA . GLY A 1 93 ? -12.614 1.484 14.396 1.00 96.81 93 GLY A CA 1
ATOM 744 C C . GLY A 1 93 ? -11.156 1.661 13.946 1.00 96.81 93 GLY A C 1
ATOM 745 O O . GLY A 1 93 ? -10.706 2.793 13.751 1.00 96.81 93 GLY A O 1
ATOM 746 N N . TYR A 1 94 ? -10.379 0.587 13.769 1.00 96.69 94 TYR A N 1
ATOM 747 C CA . TYR A 1 94 ? -8.984 0.664 13.312 1.00 96.69 94 TYR A CA 1
ATOM 748 C C . TYR A 1 94 ? -8.584 -0.548 12.463 1.00 96.69 94 TYR A C 1
ATOM 750 O O . TYR A 1 94 ? -9.270 -1.565 12.432 1.00 96.69 94 TYR A O 1
ATOM 758 N N . LEU A 1 95 ? -7.457 -0.461 11.746 1.00 97.62 95 LEU A N 1
ATOM 759 C CA . LEU A 1 95 ? -6.888 -1.620 11.056 1.00 97.62 95 LEU A CA 1
ATOM 760 C C . LEU A 1 95 ? -5.715 -2.195 11.845 1.00 97.62 95 LEU A C 1
ATOM 762 O O . LEU A 1 95 ? -4.733 -1.514 12.143 1.00 97.62 95 LEU A O 1
ATOM 766 N N . ASP A 1 96 ? -5.778 -3.488 12.139 1.00 96.75 96 ASP A N 1
ATOM 767 C CA . ASP A 1 96 ? -4.661 -4.201 12.740 1.00 96.75 96 ASP A CA 1
ATOM 768 C C . ASP A 1 96 ? -3.532 -4.444 11.714 1.00 96.75 96 ASP A C 1
ATOM 770 O O . ASP A 1 96 ? -3.643 -4.209 10.503 1.00 96.75 96 ASP A O 1
ATOM 774 N N . ARG A 1 97 ? -2.393 -4.962 12.186 1.00 96.69 97 ARG A N 1
ATOM 775 C CA . ARG A 1 97 ? -1.246 -5.243 11.310 1.00 96.69 97 ARG A CA 1
ATOM 776 C C . ARG A 1 97 ? -1.603 -6.217 10.181 1.00 96.69 97 ARG A C 1
ATOM 778 O O . ARG A 1 97 ? -1.065 -6.064 9.078 1.00 96.69 97 ARG A O 1
ATOM 785 N N . ARG A 1 98 ? -2.460 -7.214 10.435 1.00 96.94 98 ARG A N 1
ATOM 786 C CA . ARG A 1 98 ? -2.829 -8.231 9.439 1.00 96.94 98 ARG A CA 1
ATOM 787 C C . ARG A 1 98 ? -3.692 -7.617 8.340 1.00 96.94 98 ARG A C 1
ATOM 789 O O . ARG A 1 98 ? -3.361 -7.787 7.166 1.00 96.94 98 ARG A O 1
ATOM 796 N N . ASN A 1 99 ? -4.718 -6.851 8.695 1.00 97.56 99 ASN A N 1
ATOM 797 C CA . ASN A 1 99 ? -5.609 -6.194 7.744 1.00 97.56 99 ASN A CA 1
ATOM 798 C C . ASN A 1 99 ? -4.901 -5.090 6.961 1.00 97.56 99 ASN A C 1
ATOM 800 O O . ASN A 1 99 ? -5.047 -5.046 5.742 1.00 97.56 99 ASN A O 1
ATOM 804 N N . ARG A 1 100 ? -4.003 -4.310 7.581 1.00 98.00 100 ARG A N 1
ATOM 805 C CA . ARG A 1 100 ? -3.146 -3.368 6.834 1.00 98.00 100 ARG A CA 1
ATOM 806 C C . ARG A 1 100 ? -2.286 -4.068 5.777 1.00 98.00 100 ARG A C 1
ATOM 808 O O . ARG A 1 100 ? -2.090 -3.540 4.685 1.00 98.00 100 ARG A O 1
ATOM 815 N N . ASN A 1 101 ? -1.753 -5.255 6.081 1.00 97.31 101 ASN A N 1
ATOM 816 C CA . ASN A 1 101 ? -0.964 -6.028 5.116 1.00 97.31 101 ASN A CA 1
ATOM 817 C C . ASN A 1 101 ? -1.829 -6.592 3.980 1.00 97.31 101 ASN A C 1
ATOM 819 O O . ASN A 1 101 ? -1.390 -6.574 2.831 1.00 97.31 101 ASN A O 1
ATOM 823 N N . LYS A 1 102 ? -3.038 -7.087 4.282 1.00 97.00 102 LYS A N 1
ATOM 824 C CA . LYS A 1 102 ? -4.000 -7.532 3.259 1.00 97.00 102 LYS A CA 1
ATOM 825 C C . LYS A 1 102 ? -4.403 -6.372 2.346 1.00 97.00 102 LYS A C 1
ATOM 827 O O . LYS A 1 102 ? -4.352 -6.520 1.131 1.00 97.00 102 LYS A O 1
ATOM 832 N N . LEU A 1 103 ? -4.705 -5.212 2.929 1.00 97.88 103 LEU A N 1
ATOM 833 C CA . LEU A 1 103 ? -5.068 -4.002 2.199 1.00 97.88 103 LEU A CA 1
ATOM 834 C C . LEU A 1 103 ? -3.940 -3.543 1.268 1.00 97.88 103 LEU A C 1
ATOM 836 O O . LEU A 1 103 ? -4.171 -3.342 0.082 1.00 97.88 103 LEU A O 1
ATOM 840 N N . ALA A 1 104 ? -2.703 -3.457 1.770 1.00 97.88 104 ALA A N 1
ATOM 841 C CA . ALA A 1 104 ? -1.554 -3.104 0.936 1.00 97.88 104 ALA A CA 1
ATOM 8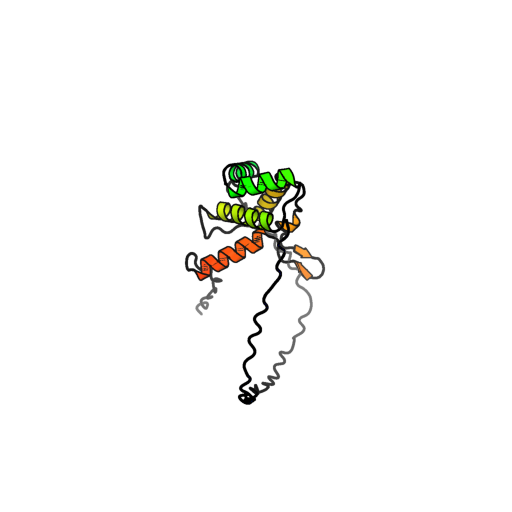42 C C . ALA A 1 104 ? -1.390 -4.069 -0.252 1.00 97.88 104 ALA A C 1
ATOM 844 O O . ALA A 1 104 ? -1.142 -3.623 -1.370 1.00 97.88 104 ALA A O 1
ATOM 845 N N . LYS A 1 105 ? -1.560 -5.382 -0.025 1.00 96.88 105 LYS A N 1
ATOM 846 C CA . LYS A 1 105 ? -1.518 -6.398 -1.090 1.00 96.88 105 LYS A CA 1
ATOM 847 C C . LYS A 1 105 ? -2.578 -6.169 -2.146 1.00 96.88 105 LYS A C 1
ATOM 849 O O . LYS A 1 105 ? -2.211 -6.120 -3.312 1.00 96.88 105 LYS A O 1
ATOM 854 N N . LEU A 1 106 ? -3.824 -5.976 -1.729 1.00 96.06 106 LEU A N 1
ATOM 855 C CA . LEU A 1 106 ? -4.937 -5.713 -2.633 1.00 96.06 106 LEU A CA 1
ATOM 856 C C . LEU A 1 106 ? -4.691 -4.457 -3.483 1.00 96.06 106 LEU A C 1
ATOM 858 O O . LEU A 1 106 ? -4.840 -4.493 -4.698 1.00 96.06 106 LEU A O 1
ATOM 862 N N . ILE A 1 107 ? -4.233 -3.364 -2.871 1.00 95.94 107 ILE A N 1
ATOM 863 C CA . ILE A 1 107 ? -3.973 -2.107 -3.588 1.00 95.94 107 ILE A CA 1
ATOM 864 C C . ILE A 1 107 ? -2.851 -2.270 -4.616 1.00 95.94 107 ILE A C 1
ATOM 866 O O . ILE A 1 107 ? -3.001 -1.869 -5.768 1.00 95.94 107 ILE A O 1
ATOM 870 N N . ILE A 1 108 ? -1.723 -2.868 -4.221 1.00 96.19 108 ILE A N 1
ATOM 871 C CA . ILE A 1 108 ? -0.594 -3.060 -5.138 1.00 96.19 108 ILE A CA 1
ATOM 872 C C . ILE A 1 108 ? -0.934 -4.072 -6.238 1.00 96.19 108 ILE A C 1
ATOM 874 O O . ILE A 1 108 ? -0.471 -3.890 -7.360 1.00 96.19 108 ILE A O 1
ATOM 878 N N . SER A 1 109 ? -1.737 -5.108 -5.965 1.00 93.81 109 SER A N 1
ATOM 879 C CA . SER A 1 109 ? -2.187 -6.022 -7.021 1.00 93.81 109 SER A CA 1
ATOM 880 C C . SER A 1 109 ? -3.066 -5.313 -8.043 1.00 93.81 109 SER A C 1
ATOM 882 O O . SER A 1 109 ? -2.803 -5.465 -9.227 1.00 93.81 109 SER A O 1
ATOM 884 N N . LEU A 1 110 ? -4.023 -4.485 -7.606 1.00 93.38 110 LEU A N 1
ATOM 885 C CA . LEU A 1 110 ? -4.878 -3.709 -8.514 1.00 93.38 110 LEU A CA 1
ATOM 886 C C . LEU A 1 110 ? -4.055 -2.732 -9.369 1.00 93.38 110 LEU A C 1
ATOM 888 O O . LEU A 1 110 ? -4.275 -2.601 -10.567 1.00 93.38 110 LEU A O 1
ATOM 892 N N . GLU A 1 111 ? -3.049 -2.079 -8.780 1.00 92.88 111 GLU A N 1
ATOM 893 C CA . GLU A 1 111 ? -2.160 -1.171 -9.519 1.00 92.88 111 GLU A CA 1
ATOM 894 C C . GLU A 1 111 ? -1.335 -1.861 -10.613 1.00 92.88 111 GLU A C 1
ATOM 896 O O . GLU A 1 111 ? -0.997 -1.228 -11.617 1.00 92.88 111 GLU A O 1
ATOM 901 N N . LEU A 1 112 ? -0.984 -3.133 -10.411 1.00 92.56 112 LEU A N 1
ATOM 902 C CA . LEU A 1 112 ? -0.128 -3.913 -11.306 1.00 92.56 112 LEU A CA 1
ATOM 903 C C . LEU A 1 112 ? -0.904 -4.886 -12.205 1.00 92.56 112 LEU A C 1
ATOM 905 O O . LEU A 1 112 ? -0.289 -5.489 -13.079 1.00 92.56 112 LEU A O 1
ATOM 909 N N . GLU A 1 113 ? -2.218 -5.031 -12.019 1.00 89.69 113 GLU A N 1
ATOM 910 C CA . GLU A 1 113 ? -3.064 -6.030 -12.690 1.00 89.69 113 GLU A CA 1
ATOM 911 C C . GLU A 1 113 ? -2.927 -5.982 -14.215 1.00 89.69 113 GLU A C 1
ATOM 913 O O . GLU A 1 113 ? -2.649 -6.995 -14.851 1.00 89.69 113 GLU A O 1
ATOM 918 N N . ASN A 1 114 ? -3.009 -4.780 -14.792 1.00 88.25 114 ASN A N 1
ATOM 919 C CA . ASN A 1 114 ? -2.893 -4.583 -16.238 1.00 88.25 114 ASN A CA 1
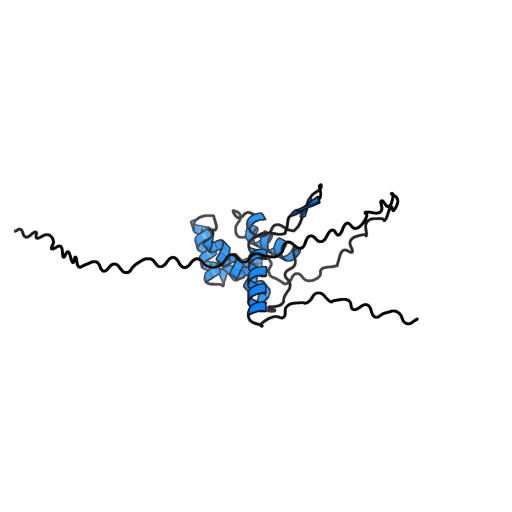ATOM 920 C C . ASN A 1 114 ? -1.443 -4.639 -16.746 1.00 88.25 114 ASN A C 1
ATOM 922 O O . ASN A 1 114 ? -1.205 -4.864 -17.930 1.00 88.25 114 ASN A O 1
ATOM 926 N N . ASN A 1 115 ? -0.459 -4.359 -15.885 1.00 90.19 115 ASN A N 1
ATOM 927 C CA . ASN A 1 115 ? 0.949 -4.322 -16.269 1.00 90.19 115 ASN A CA 1
ATOM 928 C C . ASN A 1 115 ? 1.864 -4.586 -15.065 1.00 90.19 115 ASN A C 1
ATOM 930 O O . ASN A 1 115 ? 2.124 -3.704 -14.242 1.00 90.19 115 ASN A O 1
ATOM 934 N N . LEU A 1 116 ? 2.438 -5.790 -15.028 1.00 91.69 116 LEU A N 1
ATOM 935 C CA . LEU A 1 116 ? 3.316 -6.242 -13.948 1.00 91.69 116 LEU A CA 1
ATOM 936 C C . LEU A 1 116 ? 4.673 -5.511 -13.891 1.00 91.69 116 LEU A C 1
ATOM 938 O O . LEU A 1 116 ? 5.287 -5.469 -12.824 1.00 91.69 116 LEU A O 1
ATOM 942 N N . ASP A 1 117 ? 5.149 -4.907 -14.991 1.00 90.88 117 ASP A N 1
ATOM 943 C CA . ASP A 1 117 ? 6.350 -4.048 -14.990 1.00 90.88 117 ASP A CA 1
ATOM 944 C C . ASP A 1 117 ? 6.012 -2.547 -14.869 1.00 90.88 117 ASP A C 1
ATOM 946 O O . ASP A 1 117 ? 6.884 -1.676 -15.022 1.00 90.88 117 ASP A O 1
ATOM 950 N N . LYS A 1 118 ? 4.759 -2.199 -14.541 1.00 91.81 118 LYS A N 1
ATOM 951 C CA . LYS A 1 118 ? 4.364 -0.810 -14.276 1.00 91.81 118 LYS A CA 1
ATOM 952 C C . LYS A 1 118 ? 5.216 -0.224 -13.154 1.00 91.81 118 LYS A C 1
ATOM 954 O O . LYS A 1 118 ? 5.437 -0.821 -12.100 1.00 91.81 118 LYS A O 1
ATOM 959 N N . ARG A 1 119 ? 5.693 1.004 -13.373 1.00 91.88 119 ARG A N 1
ATOM 960 C CA . ARG A 1 119 ? 6.388 1.774 -12.341 1.00 91.88 119 ARG A CA 1
ATOM 961 C C . ARG A 1 119 ? 5.389 2.640 -11.587 1.00 91.88 119 ARG A C 1
ATOM 963 O O . ARG A 1 119 ? 4.878 3.604 -12.144 1.00 91.88 119 ARG A O 1
ATOM 970 N N . ILE A 1 120 ? 5.220 2.366 -10.299 1.00 93.75 120 ILE A N 1
ATOM 971 C CA . ILE A 1 120 ? 4.447 3.237 -9.409 1.00 93.75 120 ILE A CA 1
ATOM 972 C C . ILE A 1 120 ? 5.329 4.425 -8.994 1.00 93.75 120 ILE A C 1
ATOM 974 O O . ILE A 1 120 ? 6.454 4.252 -8.511 1.00 93.75 120 ILE A O 1
ATOM 978 N N . THR A 1 121 ? 4.862 5.646 -9.259 1.00 94.25 121 THR A N 1
ATOM 979 C CA . THR A 1 121 ? 5.584 6.886 -8.939 1.00 94.25 121 THR A CA 1
ATOM 980 C C . THR A 1 121 ? 5.356 7.299 -7.484 1.00 94.25 121 THR A C 1
ATOM 982 O O . THR A 1 121 ? 4.382 6.897 -6.854 1.00 94.25 121 THR A O 1
ATOM 985 N N . SER A 1 122 ? 6.242 8.140 -6.939 1.00 95.06 122 SER A N 1
ATOM 986 C CA . SER A 1 122 ? 6.072 8.709 -5.591 1.00 95.06 122 SER A CA 1
ATOM 987 C C . SER A 1 122 ? 4.750 9.447 -5.431 1.00 95.06 122 SER A C 1
ATOM 989 O O . SER A 1 122 ? 4.093 9.331 -4.406 1.00 95.06 122 SER A O 1
ATOM 991 N N . GLU A 1 123 ? 4.347 10.180 -6.460 1.00 94.06 123 GLU A N 1
ATOM 992 C CA . GLU A 1 123 ? 3.077 10.890 -6.457 1.00 94.06 123 GLU A CA 1
ATOM 993 C C . GLU A 1 123 ? 1.884 9.936 -6.448 1.00 94.06 123 GLU A C 1
ATOM 995 O O . GLU A 1 123 ? 0.932 10.149 -5.702 1.00 94.06 123 GLU A O 1
ATOM 1000 N N . ARG A 1 124 ? 1.975 8.822 -7.182 1.00 94.31 124 ARG A N 1
ATOM 1001 C CA . ARG A 1 124 ? 0.932 7.802 -7.144 1.00 94.31 124 ARG A CA 1
ATOM 1002 C C . ARG A 1 124 ? 0.790 7.182 -5.756 1.00 94.31 124 ARG A C 1
ATOM 1004 O O . ARG A 1 124 ? -0.322 7.006 -5.273 1.00 94.31 124 ARG A O 1
ATOM 1011 N N . PHE A 1 125 ? 1.901 6.925 -5.067 1.00 96.38 125 PHE A N 1
ATOM 1012 C CA . PHE A 1 125 ? 1.856 6.475 -3.674 1.00 96.38 125 PHE A CA 1
ATOM 1013 C C . PHE A 1 125 ? 1.232 7.511 -2.726 1.00 96.38 125 PHE A C 1
ATOM 1015 O O . PHE A 1 125 ? 0.547 7.119 -1.783 1.00 96.38 125 PHE A O 1
ATOM 1022 N N . LEU A 1 126 ? 1.429 8.814 -2.969 1.00 96.00 126 LEU A N 1
ATOM 1023 C CA . LEU A 1 126 ? 0.749 9.868 -2.208 1.00 96.00 126 LEU A CA 1
ATOM 1024 C C . LEU A 1 126 ? -0.766 9.828 -2.433 1.00 96.00 126 LEU A C 1
ATOM 1026 O O . LEU A 1 126 ? -1.506 9.865 -1.458 1.00 96.00 126 LEU A O 1
ATOM 1030 N N . GLN A 1 127 ? -1.228 9.684 -3.676 1.00 94.81 127 GLN A N 1
ATOM 1031 C CA . GLN A 1 127 ? -2.660 9.571 -3.985 1.00 94.81 127 GLN A CA 1
ATOM 1032 C C . GLN A 1 127 ? -3.299 8.353 -3.312 1.00 94.81 127 GLN A C 1
ATOM 1034 O O . GLN A 1 127 ? -4.321 8.484 -2.644 1.00 94.81 127 GLN A O 1
ATOM 1039 N N . LEU A 1 128 ? -2.662 7.183 -3.420 1.00 95.69 128 LEU A N 1
ATOM 1040 C CA . LEU A 1 128 ? -3.139 5.959 -2.772 1.00 95.69 128 LEU A CA 1
ATOM 1041 C C . LEU A 1 128 ? -3.215 6.124 -1.252 1.00 95.69 128 LEU A C 1
ATOM 1043 O O . LEU A 1 128 ? -4.197 5.728 -0.636 1.00 95.69 128 LEU A O 1
ATOM 1047 N N . ARG A 1 129 ? -2.206 6.753 -0.641 1.00 96.56 129 ARG A N 1
ATOM 1048 C CA . ARG A 1 129 ? -2.216 7.081 0.789 1.00 96.56 129 ARG A CA 1
ATOM 1049 C C . ARG A 1 129 ? -3.407 7.963 1.164 1.00 96.56 129 ARG A C 1
ATOM 1051 O O . ARG A 1 129 ? -4.060 7.674 2.160 1.00 96.56 129 ARG A O 1
ATOM 1058 N N . GLU A 1 130 ? -3.670 9.031 0.413 1.00 96.00 130 GLU A N 1
ATOM 1059 C CA . GLU A 1 130 ? -4.813 9.915 0.685 1.00 96.00 130 GLU A CA 1
ATOM 1060 C C . GLU A 1 130 ? -6.145 9.166 0.537 1.00 96.00 130 GLU A C 1
ATOM 1062 O O . GLU A 1 130 ? -7.015 9.294 1.395 1.00 96.00 130 GLU A O 1
ATOM 1067 N N . ALA A 1 131 ? -6.283 8.320 -0.489 1.00 95.25 131 ALA A N 1
ATOM 1068 C CA . ALA A 1 131 ? -7.467 7.486 -0.675 1.00 95.25 131 ALA A CA 1
ATOM 1069 C C . ALA A 1 131 ? -7.690 6.532 0.509 1.00 95.25 131 ALA A C 1
ATOM 1071 O O . ALA A 1 131 ? -8.802 6.441 1.019 1.00 95.25 131 ALA A O 1
ATOM 1072 N N . ILE A 1 132 ? -6.635 5.872 0.995 1.00 96.75 132 ILE A N 1
ATOM 1073 C CA . ILE A 1 132 ? -6.721 4.969 2.150 1.00 96.75 132 ILE A CA 1
ATOM 1074 C C . ILE A 1 132 ? -7.164 5.719 3.405 1.00 96.75 132 ILE A C 1
ATOM 1076 O O . ILE A 1 132 ? -8.076 5.259 4.079 1.00 96.75 132 ILE A O 1
ATOM 1080 N N . VAL A 1 133 ? -6.556 6.869 3.707 1.00 96.94 133 VAL A N 1
ATOM 1081 C CA . VAL A 1 133 ? -6.914 7.667 4.895 1.00 96.94 133 VAL A CA 1
ATOM 1082 C C . VAL A 1 133 ? -8.342 8.204 4.795 1.00 96.94 133 VAL A C 1
ATOM 1084 O O . VAL A 1 133 ? -9.026 8.318 5.804 1.00 96.94 133 VAL A O 1
ATOM 1087 N N . LYS A 1 134 ? -8.836 8.473 3.583 1.00 95.69 134 LYS A N 1
ATOM 1088 C CA . LYS A 1 134 ? -10.235 8.861 3.377 1.00 95.69 134 LYS A CA 1
ATOM 1089 C C . LYS A 1 134 ? -11.215 7.706 3.640 1.00 95.69 134 LYS A C 1
ATOM 1091 O O . LYS A 1 134 ? -12.314 7.959 4.116 1.00 95.69 134 LYS A O 1
ATOM 1096 N N . ILE A 1 135 ? -10.835 6.457 3.348 1.00 95.81 135 ILE A N 1
ATOM 1097 C CA . ILE A 1 135 ? -11.656 5.260 3.637 1.00 95.81 135 ILE A CA 1
ATOM 1098 C C . ILE A 1 135 ? -11.542 4.856 5.115 1.00 95.81 135 ILE A C 1
ATOM 1100 O O . ILE A 1 135 ? -12.522 4.426 5.715 1.00 95.81 135 ILE A O 1
ATOM 1104 N N . PHE A 1 136 ? -10.356 5.011 5.704 1.00 96.88 136 PHE A N 1
ATOM 1105 C CA . PHE A 1 136 ? -10.030 4.612 7.073 1.00 96.88 136 PHE A CA 1
ATOM 1106 C C . PHE A 1 136 ? -9.448 5.807 7.851 1.00 96.88 136 PHE A C 1
ATOM 1108 O O . PHE A 1 136 ? -8.224 5.922 7.967 1.00 96.88 136 PHE A O 1
ATOM 1115 N N . PRO A 1 137 ? -10.290 6.707 8.397 1.00 97.19 137 PRO A N 1
ATOM 1116 C CA . PRO A 1 137 ? -9.842 7.973 8.993 1.00 97.19 137 PRO A CA 1
ATOM 1117 C C . PRO A 1 137 ? -8.876 7.854 10.177 1.00 97.19 137 PRO A C 1
ATOM 1119 O O . PRO A 1 137 ? -8.130 8.787 10.461 1.00 97.19 137 PRO A O 1
ATOM 1122 N N . THR A 1 138 ? -8.865 6.713 10.870 1.00 97.56 138 THR A N 1
ATOM 1123 C CA . THR A 1 138 ? -7.949 6.449 11.995 1.00 97.56 138 THR A CA 1
ATOM 1124 C C . THR A 1 138 ? -6.540 6.037 11.553 1.00 97.56 138 THR A C 1
ATOM 1126 O O . THR A 1 138 ? -5.626 5.961 12.375 1.00 97.56 138 THR A O 1
ATOM 1129 N N . GLU A 1 139 ? -6.322 5.783 10.259 1.00 97.69 139 GLU A N 1
ATOM 1130 C CA . GLU A 1 139 ? -5.007 5.450 9.718 1.00 97.69 139 GLU A CA 1
ATOM 1131 C C . GLU A 1 139 ? -4.124 6.690 9.539 1.00 97.69 139 GLU A C 1
ATOM 1133 O O . GLU A 1 139 ? -4.545 7.739 9.055 1.00 97.69 139 GLU A O 1
ATOM 1138 N N . THR A 1 140 ? -2.836 6.555 9.855 1.00 97.12 140 THR A N 1
ATOM 1139 C CA . THR A 1 140 ? -1.874 7.647 9.680 1.00 97.12 140 THR A CA 1
ATOM 1140 C C . THR A 1 140 ? -1.235 7.606 8.296 1.00 97.12 140 THR A C 1
ATOM 1142 O O . THR A 1 140 ? -0.771 6.565 7.824 1.00 97.12 140 THR A O 1
ATOM 1145 N N . LYS A 1 141 ? -1.131 8.774 7.652 1.00 97.25 141 LYS A N 1
ATOM 1146 C CA . LYS A 1 141 ? -0.512 8.944 6.324 1.00 97.25 141 LYS A CA 1
ATOM 1147 C C . LYS A 1 141 ? 0.881 8.300 6.232 1.00 97.25 141 LYS A C 1
ATOM 1149 O O . LYS A 1 141 ? 1.193 7.622 5.251 1.00 97.25 141 LYS A O 1
ATOM 1154 N N . GLU A 1 142 ? 1.701 8.470 7.264 1.00 96.88 142 GLU A N 1
ATOM 1155 C CA . GLU A 1 142 ? 3.081 7.967 7.321 1.00 96.88 142 GLU A CA 1
ATOM 1156 C C . GLU A 1 142 ? 3.186 6.437 7.310 1.00 96.88 142 GLU A C 1
ATOM 1158 O O . GLU A 1 142 ? 4.157 5.891 6.785 1.00 96.88 142 GLU A O 1
ATOM 1163 N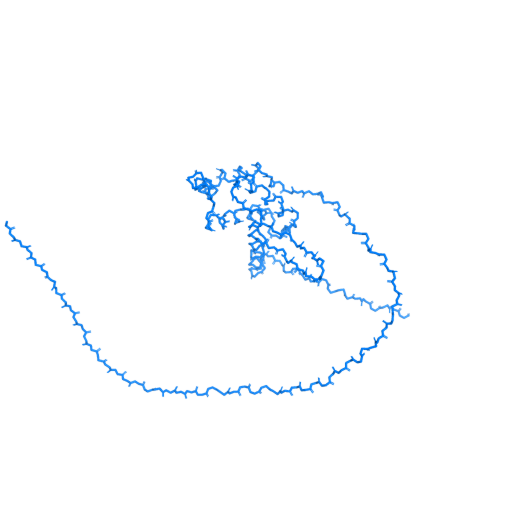 N . THR A 1 143 ? 2.174 5.732 7.828 1.00 97.81 143 THR A N 1
ATOM 1164 C CA . THR A 1 143 ? 2.123 4.261 7.797 1.00 97.81 143 THR A CA 1
ATOM 1165 C C . THR A 1 143 ? 2.087 3.738 6.360 1.00 97.81 143 THR A C 1
ATOM 1167 O O . THR A 1 143 ? 2.674 2.698 6.036 1.00 97.81 143 THR A O 1
ATOM 1170 N N . TRP A 1 144 ? 1.407 4.469 5.480 1.00 98.12 144 TRP A N 1
ATOM 1171 C CA . TRP A 1 144 ? 1.151 4.054 4.107 1.00 98.12 144 TRP A CA 1
ATOM 1172 C C . TRP A 1 144 ? 2.233 4.531 3.149 1.00 98.12 144 TRP A C 1
ATOM 1174 O O . TRP A 1 144 ? 2.749 3.719 2.373 1.00 98.12 144 TRP A O 1
ATOM 1184 N N . TYR A 1 145 ? 2.607 5.812 3.227 1.00 98.38 145 TYR A N 1
ATOM 1185 C CA . TYR A 1 145 ? 3.698 6.355 2.426 1.00 98.38 145 TYR A CA 1
ATOM 1186 C C . TYR A 1 145 ? 4.260 7.681 2.962 1.00 98.38 145 TYR A C 1
ATOM 1188 O O . TYR A 1 145 ? 3.559 8.697 3.052 1.00 98.38 145 TYR A O 1
ATOM 1196 N N . THR A 1 146 ? 5.573 7.692 3.189 1.00 97.06 146 THR A N 1
ATOM 1197 C CA . THR A 1 146 ? 6.392 8.892 3.374 1.00 97.06 146 THR A CA 1
ATOM 1198 C C . THR A 1 146 ? 7.337 9.026 2.175 1.00 97.06 146 THR A C 1
ATOM 1200 O O . THR A 1 146 ? 8.118 8.103 1.913 1.00 97.06 146 THR A O 1
ATOM 1203 N N . PRO A 1 147 ? 7.292 10.143 1.426 1.00 96.25 147 PRO A N 1
ATOM 1204 C CA . PRO A 1 147 ? 8.173 10.356 0.285 1.00 96.25 147 PRO A CA 1
ATOM 1205 C C . PRO A 1 147 ? 9.628 10.564 0.720 1.00 96.25 147 PRO A C 1
ATOM 1207 O O . PRO A 1 147 ? 9.921 10.842 1.881 1.00 96.25 147 PRO A O 1
ATOM 1210 N N . TYR A 1 148 ? 10.547 10.455 -0.240 1.00 95.12 148 TYR A N 1
ATOM 1211 C CA . TYR A 1 148 ? 11.948 10.809 -0.025 1.00 95.12 148 TYR A CA 1
ATOM 1212 C C . TYR A 1 148 ? 12.070 12.296 0.323 1.00 95.12 148 TYR A C 1
ATOM 1214 O O . TYR A 1 148 ? 11.471 13.138 -0.348 1.00 95.12 148 TYR A O 1
ATOM 1222 N N . GLN A 1 149 ? 12.891 12.614 1.320 1.00 92.00 149 GLN A N 1
ATOM 1223 C CA . GLN A 1 149 ? 13.155 13.987 1.739 1.00 92.00 149 GLN A CA 1
ATOM 1224 C C . GLN A 1 149 ? 14.660 14.233 1.835 1.00 92.00 149 GLN A C 1
ATOM 1226 O O . GLN A 1 149 ? 15.427 13.379 2.288 1.00 92.00 149 GLN A O 1
ATOM 1231 N N . ASN A 1 150 ? 15.079 15.420 1.397 1.00 89.50 150 ASN A N 1
ATOM 1232 C CA . ASN A 1 150 ? 16.428 15.920 1.620 1.00 89.50 150 ASN A CA 1
ATOM 1233 C C . ASN A 1 150 ? 16.346 16.987 2.707 1.00 89.50 150 ASN A C 1
ATOM 1235 O O . ASN A 1 150 ? 15.799 18.059 2.454 1.00 89.50 150 ASN A O 1
ATOM 1239 N N . VAL A 1 151 ? 16.818 16.659 3.904 1.00 87.31 151 VAL A N 1
ATOM 1240 C CA . VAL A 1 151 ? 16.764 17.567 5.047 1.00 87.31 151 VAL A CA 1
ATOM 1241 C C . VAL A 1 151 ? 17.993 18.469 5.009 1.00 87.31 151 VAL A C 1
ATOM 1243 O O . VAL A 1 151 ? 19.098 18.023 4.677 1.00 87.31 151 VAL A O 1
ATOM 1246 N N . GLU A 1 152 ? 17.794 19.741 5.345 1.00 77.31 152 GLU A N 1
ATOM 1247 C CA . GLU A 1 152 ? 18.875 20.694 5.588 1.00 77.31 152 GLU A CA 1
ATOM 1248 C C . GLU A 1 152 ? 19.836 20.073 6.622 1.00 77.31 152 GLU A C 1
ATOM 1250 O O . GLU A 1 152 ? 19.384 19.475 7.598 1.00 77.31 152 GLU A O 1
ATOM 1255 N N . ASN A 1 153 ? 21.149 20.099 6.362 1.00 77.62 153 ASN A N 1
ATOM 1256 C CA . ASN A 1 153 ? 22.207 19.303 7.032 1.00 77.62 153 ASN A CA 1
ATOM 1257 C C . ASN A 1 153 ? 22.548 17.934 6.404 1.00 77.62 153 ASN A C 1
ATOM 1259 O O . ASN A 1 153 ? 23.097 17.055 7.069 1.00 77.62 153 ASN A O 1
ATOM 1263 N N . SER A 1 154 ? 22.295 17.751 5.102 1.00 78.38 154 SER A N 1
ATOM 1264 C CA . SER A 1 154 ? 22.765 16.599 4.299 1.00 78.38 154 SER A CA 1
ATOM 1265 C C . SER A 1 154 ? 22.222 15.224 4.711 1.00 78.38 154 SER A C 1
ATOM 1267 O O . SER A 1 154 ? 22.694 14.193 4.220 1.00 78.38 154 SER A O 1
ATOM 1269 N N . ARG A 1 155 ? 21.209 15.175 5.582 1.00 84.81 155 ARG A N 1
ATOM 1270 C CA . ARG A 1 155 ? 20.550 13.922 5.960 1.00 84.81 155 ARG A CA 1
ATOM 1271 C C . ARG A 1 155 ? 19.488 13.577 4.923 1.00 84.81 155 ARG A C 1
ATOM 1273 O O . ARG A 1 155 ? 18.554 14.337 4.675 1.00 84.81 155 ARG A O 1
ATOM 1280 N N . LYS A 1 156 ? 19.640 12.403 4.315 1.00 90.56 156 LYS A N 1
ATOM 1281 C CA . LYS A 1 156 ? 18.707 11.871 3.321 1.00 90.56 156 LYS A CA 1
ATOM 1282 C C . LYS A 1 156 ? 17.756 10.903 4.003 1.00 90.56 156 LYS A C 1
ATOM 1284 O O . LYS A 1 156 ? 18.195 9.889 4.541 1.00 90.56 156 LYS A O 1
ATOM 1289 N N . ILE A 1 157 ? 16.464 11.204 3.955 1.00 91.69 157 ILE A N 1
ATOM 1290 C CA . ILE A 1 157 ? 15.422 10.301 4.436 1.00 91.69 157 ILE A CA 1
ATOM 1291 C C . ILE A 1 157 ? 14.890 9.543 3.228 1.00 91.69 157 ILE A C 1
ATOM 1293 O O . ILE A 1 157 ? 14.320 10.124 2.303 1.00 91.69 157 ILE A O 1
ATOM 1297 N N . ASN A 1 158 ? 15.102 8.229 3.234 1.00 94.56 158 ASN A N 1
ATOM 1298 C CA . ASN A 1 158 ? 14.561 7.356 2.205 1.00 94.56 158 ASN A CA 1
ATOM 1299 C C . ASN A 1 158 ? 13.033 7.323 2.279 1.00 94.56 158 ASN A C 1
ATOM 1301 O O . ASN A 1 158 ? 12.450 7.398 3.361 1.00 94.56 158 ASN A O 1
ATOM 1305 N N . ALA A 1 159 ? 12.396 7.162 1.119 1.00 95.69 159 ALA A N 1
ATOM 1306 C CA . ALA A 1 159 ? 10.969 6.888 1.082 1.00 95.69 159 ALA A CA 1
ATOM 1307 C C . ALA A 1 159 ? 10.675 5.574 1.822 1.00 95.69 159 ALA A C 1
ATOM 1309 O O . ALA A 1 159 ? 11.415 4.600 1.665 1.00 95.69 159 ALA A O 1
ATOM 1310 N N . LYS A 1 160 ? 9.603 5.557 2.612 1.00 96.81 160 LYS A N 1
ATOM 1311 C CA . LYS A 1 160 ? 9.211 4.420 3.455 1.00 96.81 160 LYS A CA 1
ATOM 1312 C C . LYS A 1 160 ? 7.692 4.285 3.519 1.00 96.81 160 LYS A C 1
ATOM 1314 O O . LYS A 1 160 ? 6.975 5.227 3.182 1.00 96.81 160 LYS A O 1
ATOM 1319 N N . GLY A 1 161 ? 7.212 3.125 3.957 1.00 97.50 161 GLY A N 1
ATOM 1320 C CA . GLY A 1 161 ? 5.791 2.864 4.185 1.00 97.50 161 GLY A CA 1
ATOM 1321 C C . GLY A 1 161 ? 5.318 1.576 3.520 1.00 97.50 161 GLY A C 1
ATOM 1322 O O . GLY A 1 161 ? 5.961 1.040 2.615 1.00 97.50 161 GLY A O 1
ATOM 1323 N N . LYS A 1 162 ? 4.152 1.087 3.951 1.00 97.75 162 LYS A N 1
ATOM 1324 C CA . LYS A 1 162 ? 3.633 -0.226 3.536 1.00 97.75 162 LYS A CA 1
ATOM 1325 C C . LYS A 1 162 ? 3.516 -0.397 2.024 1.00 97.75 162 LYS A C 1
ATOM 1327 O O . LYS A 1 162 ? 3.820 -1.477 1.519 1.00 97.75 162 LYS A O 1
ATOM 1332 N N . LEU A 1 163 ? 3.082 0.642 1.308 1.00 97.94 163 LEU A N 1
ATOM 1333 C CA . LEU A 1 163 ? 2.838 0.549 -0.133 1.00 97.94 163 LEU A CA 1
ATOM 1334 C C . LEU A 1 163 ? 4.143 0.375 -0.916 1.00 97.94 163 LEU A C 1
ATOM 1336 O O . LEU A 1 163 ? 4.252 -0.525 -1.749 1.00 97.94 163 LEU A O 1
ATOM 1340 N N . ILE A 1 164 ? 5.146 1.209 -0.629 1.00 97.81 164 ILE A N 1
ATOM 1341 C CA . ILE A 1 164 ? 6.427 1.173 -1.341 1.00 97.81 164 ILE A CA 1
ATOM 1342 C C . ILE A 1 164 ? 7.236 -0.078 -0.988 1.00 97.81 164 ILE A C 1
ATOM 1344 O O . ILE A 1 164 ? 7.833 -0.688 -1.878 1.00 97.81 164 ILE A O 1
ATOM 1348 N N . ASP A 1 165 ? 7.208 -0.503 0.277 1.00 97.44 165 ASP A N 1
ATOM 1349 C CA . ASP A 1 165 ? 7.908 -1.707 0.725 1.00 97.44 165 ASP A CA 1
ATOM 1350 C C . ASP A 1 165 ? 7.343 -2.949 0.034 1.00 97.44 165 ASP A C 1
ATOM 1352 O O . ASP A 1 165 ? 8.092 -3.766 -0.511 1.00 97.44 165 ASP A O 1
ATOM 1356 N N . LEU A 1 166 ? 6.013 -3.067 -0.012 1.00 97.69 166 LEU A N 1
ATOM 1357 C CA . LEU A 1 166 ? 5.359 -4.180 -0.681 1.00 97.69 166 LEU A CA 1
ATOM 1358 C C . LEU A 1 166 ? 5.599 -4.165 -2.192 1.00 97.69 166 LEU A C 1
ATOM 1360 O O . LEU A 1 166 ? 5.940 -5.203 -2.754 1.00 97.69 166 LEU A O 1
ATOM 1364 N N . TYR A 1 167 ? 5.478 -3.006 -2.843 1.00 97.62 167 TYR A N 1
ATOM 1365 C CA . TYR A 1 167 ? 5.778 -2.868 -4.267 1.00 97.62 167 TYR A CA 1
ATOM 1366 C C . TYR A 1 167 ? 7.211 -3.311 -4.589 1.00 97.62 167 TYR A C 1
ATOM 1368 O O . TYR A 1 167 ? 7.424 -4.099 -5.510 1.00 97.62 167 TYR A O 1
ATOM 1376 N N . HIS A 1 168 ? 8.204 -2.871 -3.810 1.00 96.12 168 HIS A N 1
ATOM 1377 C CA . HIS A 1 168 ? 9.591 -3.282 -4.017 1.00 96.12 168 HIS A CA 1
ATOM 1378 C C . HIS A 1 168 ? 9.803 -4.780 -3.792 1.00 96.12 168 HIS A C 1
ATOM 1380 O O . HIS A 1 168 ? 10.538 -5.405 -4.558 1.00 96.12 168 HIS A O 1
ATOM 1386 N N . ASN A 1 169 ? 9.166 -5.364 -2.777 1.00 96.50 169 ASN A N 1
ATOM 1387 C CA . ASN A 1 169 ? 9.242 -6.799 -2.516 1.00 96.50 169 ASN A CA 1
ATOM 1388 C C . ASN A 1 169 ? 8.597 -7.611 -3.647 1.00 96.50 169 ASN A C 1
ATOM 1390 O O . ASN A 1 169 ? 9.231 -8.526 -4.170 1.00 96.50 169 ASN A O 1
ATOM 1394 N N . ASN A 1 170 ? 7.405 -7.220 -4.104 1.00 95.56 170 ASN A N 1
ATOM 1395 C CA . ASN A 1 170 ? 6.748 -7.830 -5.259 1.00 95.56 170 ASN A CA 1
ATOM 1396 C C . ASN A 1 170 ? 7.631 -7.727 -6.501 1.00 95.56 170 ASN A C 1
ATOM 1398 O O . ASN A 1 170 ? 7.888 -8.731 -7.155 1.00 95.56 170 ASN A O 1
ATOM 1402 N N . ARG A 1 171 ? 8.191 -6.548 -6.784 1.00 95.06 171 ARG A N 1
ATOM 1403 C CA . ARG A 1 171 ? 9.063 -6.349 -7.944 1.00 95.06 171 ARG A CA 1
ATOM 1404 C C . ARG A 1 171 ? 10.323 -7.214 -7.882 1.00 95.06 171 ARG A C 1
ATOM 1406 O O . ARG A 1 171 ? 10.721 -7.776 -8.896 1.00 95.06 171 ARG A O 1
ATOM 1413 N N . LYS A 1 172 ? 10.944 -7.361 -6.705 1.00 95.06 172 LYS A N 1
ATOM 1414 C CA . LYS A 1 172 ? 12.073 -8.288 -6.506 1.00 95.06 172 LYS A CA 1
ATOM 1415 C C . LYS A 1 172 ? 11.666 -9.733 -6.802 1.00 95.06 172 LYS A C 1
ATOM 1417 O O . LYS A 1 172 ? 12.414 -10.430 -7.480 1.00 95.06 172 LYS A O 1
ATOM 1422 N N . ASN A 1 173 ? 10.492 -10.158 -6.340 1.00 95.56 173 ASN A N 1
ATOM 1423 C CA . ASN A 1 173 ? 9.981 -11.512 -6.566 1.00 95.56 173 ASN A CA 1
ATOM 1424 C C . ASN A 1 173 ? 9.653 -11.768 -8.044 1.00 95.56 173 ASN A C 1
ATOM 1426 O O . ASN A 1 173 ? 10.014 -12.815 -8.574 1.00 95.56 173 ASN A O 1
ATOM 1430 N N . LEU A 1 174 ? 9.045 -10.798 -8.732 1.00 94.69 174 LEU A N 1
ATOM 1431 C CA . LEU A 1 174 ? 8.764 -10.869 -10.171 1.00 94.69 174 LEU A CA 1
ATOM 1432 C C . LEU A 1 174 ? 10.054 -10.937 -11.005 1.00 94.69 174 LEU A C 1
ATOM 1434 O O . LEU A 1 174 ? 10.127 -11.689 -11.969 1.00 94.69 174 LEU A O 1
ATOM 1438 N N . ILE A 1 175 ? 11.104 -10.205 -10.609 1.00 94.94 175 ILE A N 1
ATOM 1439 C CA . ILE A 1 175 ? 12.427 -10.313 -11.249 1.00 94.94 175 ILE A CA 1
ATOM 1440 C C . ILE A 1 175 ? 13.044 -11.687 -10.983 1.00 94.94 175 ILE A C 1
ATOM 1442 O O . ILE A 1 175 ? 13.565 -12.317 -11.897 1.00 94.94 175 ILE A O 1
ATOM 1446 N N . LYS A 1 176 ? 12.998 -12.156 -9.731 1.00 95.94 176 LYS A N 1
ATOM 1447 C CA . LYS A 1 176 ? 13.576 -13.446 -9.331 1.00 95.94 176 LYS A CA 1
ATOM 1448 C C . LYS A 1 176 ? 12.907 -14.626 -10.046 1.00 95.94 176 LYS A C 1
ATOM 1450 O O . LYS A 1 176 ? 13.576 -15.612 -10.320 1.00 95.94 176 LYS A O 1
ATOM 1455 N N . SER A 1 177 ? 11.615 -14.512 -10.342 1.00 95.50 177 SER A N 1
ATOM 1456 C CA . SER A 1 177 ? 10.840 -15.510 -11.091 1.00 95.50 177 SER A CA 1
ATOM 1457 C C . SER A 1 177 ? 10.951 -15.370 -12.614 1.00 95.50 177 SER A C 1
ATOM 1459 O O . SER A 1 177 ? 10.387 -16.188 -13.328 1.00 95.50 177 SER A O 1
ATOM 1461 N N . GLY A 1 178 ? 11.658 -14.357 -13.127 1.00 93.75 178 GLY A N 1
ATOM 1462 C CA . GLY A 1 178 ? 11.819 -14.140 -14.568 1.00 93.75 178 GLY A CA 1
ATOM 1463 C C . GLY A 1 178 ? 10.600 -13.533 -15.273 1.00 93.75 178 GLY A C 1
ATOM 1464 O O . GLY A 1 178 ? 10.654 -13.335 -16.481 1.00 93.75 178 GLY A O 1
ATOM 1465 N N . ILE A 1 179 ? 9.534 -13.182 -14.541 1.00 94.00 179 ILE A N 1
ATOM 1466 C CA . ILE A 1 179 ? 8.315 -12.576 -15.106 1.00 94.00 179 ILE A CA 1
ATOM 1467 C C . ILE A 1 179 ? 8.600 -11.171 -15.651 1.00 94.00 179 ILE A C 1
ATOM 1469 O O . ILE A 1 179 ? 8.048 -10.772 -16.673 1.00 94.00 179 ILE A O 1
ATOM 1473 N N . ILE A 1 180 ? 9.474 -10.412 -14.981 1.00 93.31 180 ILE A N 1
ATOM 1474 C CA . ILE A 1 180 ? 9.922 -9.096 -15.456 1.00 93.31 180 ILE A CA 1
ATOM 1475 C C . ILE A 1 180 ? 11.445 -9.020 -15.481 1.00 93.31 180 ILE A C 1
ATOM 1477 O O . ILE A 1 180 ? 12.140 -9.582 -14.632 1.00 93.31 180 ILE A O 1
ATOM 1481 N N . THR A 1 181 ? 11.988 -8.254 -16.421 1.00 90.62 181 THR A N 1
ATOM 1482 C CA . THR A 1 181 ? 13.436 -8.088 -16.540 1.00 90.62 181 THR A CA 1
ATOM 1483 C C . THR A 1 181 ? 13.972 -7.060 -15.543 1.00 90.62 181 THR A C 1
ATOM 1485 O O . THR A 1 181 ? 13.366 -6.024 -15.226 1.00 90.62 181 THR A O 1
ATOM 1488 N N . ARG A 1 182 ? 15.177 -7.324 -15.024 1.00 86.62 182 ARG A N 1
ATOM 1489 C CA . ARG A 1 182 ? 15.903 -6.321 -14.244 1.00 86.62 182 ARG A CA 1
ATOM 1490 C C . ARG A 1 182 ? 16.342 -5.212 -15.192 1.00 86.62 182 ARG A C 1
ATOM 1492 O O . ARG A 1 182 ? 17.233 -5.407 -16.010 1.00 86.62 182 ARG A O 1
ATOM 1499 N N . ARG A 1 183 ? 15.778 -4.018 -15.024 1.00 80.94 183 ARG A N 1
ATOM 1500 C CA . ARG A 1 183 ? 16.245 -2.829 -15.747 1.00 80.94 183 ARG A CA 1
ATOM 1501 C C . ARG A 1 183 ? 17.701 -2.554 -15.365 1.00 80.94 183 ARG A C 1
ATOM 1503 O O . ARG A 1 183 ? 17.992 -2.218 -14.213 1.00 80.94 183 ARG A O 1
ATOM 1510 N N . GLY A 1 184 ? 18.616 -2.746 -16.310 1.00 71.62 184 GLY A N 1
ATOM 1511 C CA . GLY A 1 184 ? 20.011 -2.355 -16.153 1.00 71.62 184 GLY A CA 1
ATOM 1512 C C . GLY A 1 184 ? 20.133 -0.833 -16.081 1.00 71.62 184 GLY A C 1
ATOM 1513 O O . GLY A 1 184 ? 19.336 -0.108 -16.675 1.00 71.62 184 GLY A O 1
ATOM 1514 N N . ARG A 1 185 ? 21.145 -0.322 -15.369 1.00 60.16 185 ARG A N 1
ATOM 1515 C CA . ARG A 1 185 ? 21.626 1.033 -15.673 1.00 60.16 185 ARG A CA 1
ATOM 1516 C C . ARG A 1 185 ? 22.215 0.959 -17.075 1.00 60.16 185 ARG A C 1
ATOM 1518 O O . ARG A 1 185 ? 23.098 0.129 -17.287 1.00 60.16 185 ARG A O 1
ATOM 1525 N N . ALA A 1 186 ? 21.739 1.797 -17.995 1.00 58.31 186 ALA A N 1
ATOM 1526 C CA . ALA A 1 186 ? 22.441 2.025 -19.248 1.00 58.31 186 ALA A CA 1
ATOM 1527 C C . ALA A 1 186 ? 23.884 2.395 -18.885 1.00 58.31 186 ALA A C 1
ATOM 1529 O O . ALA A 1 186 ? 24.133 3.426 -18.256 1.00 58.31 186 ALA A O 1
ATOM 1530 N N . ARG A 1 187 ? 24.826 1.494 -19.166 1.00 60.25 187 ARG A N 1
ATOM 1531 C CA . ARG A 1 187 ? 26.233 1.863 -19.169 1.00 60.25 187 ARG A CA 1
ATOM 1532 C C . ARG A 1 187 ? 26.364 2.675 -20.442 1.00 60.25 187 ARG A C 1
ATOM 1534 O O . ARG A 1 187 ? 26.261 2.111 -21.525 1.00 60.25 187 ARG A O 1
ATOM 1541 N N . ASN A 1 188 ? 26.458 3.994 -20.314 1.00 59.75 188 ASN A N 1
ATOM 1542 C CA . ASN A 1 188 ? 26.814 4.830 -21.447 1.00 59.75 188 ASN A CA 1
ATOM 1543 C C . ASN A 1 188 ? 28.215 4.381 -21.867 1.00 59.75 188 ASN A C 1
ATOM 1545 O O . ASN A 1 188 ? 29.196 4.758 -21.232 1.00 59.75 188 ASN A O 1
ATOM 1549 N N . PHE A 1 189 ? 28.308 3.521 -22.876 1.00 58.44 189 PHE A N 1
ATOM 1550 C CA . PHE A 1 189 ? 29.550 3.340 -23.602 1.00 58.44 189 PHE A CA 1
ATOM 1551 C C . PHE A 1 189 ? 29.725 4.633 -24.397 1.00 58.44 189 PHE A C 1
ATOM 1553 O O . PHE A 1 189 ? 29.126 4.803 -25.454 1.00 58.44 189 PHE A O 1
ATOM 1560 N N . SER A 1 190 ? 30.438 5.607 -23.827 1.00 64.94 190 SER A N 1
ATOM 1561 C CA . SER A 1 190 ? 30.914 6.748 -24.598 1.00 64.94 190 SER A CA 1
ATOM 1562 C C . SER A 1 190 ? 31.852 6.183 -25.656 1.00 64.94 190 SER A C 1
ATOM 1564 O O . SER A 1 190 ? 32.941 5.718 -25.321 1.00 64.94 190 SER A O 1
ATOM 1566 N N . THR A 1 191 ? 31.413 6.157 -26.909 1.00 65.56 191 THR A N 1
ATOM 1567 C CA . THR A 1 191 ? 32.309 5.883 -28.028 1.00 65.56 191 THR A CA 1
ATOM 1568 C C . THR A 1 191 ? 33.431 6.924 -27.988 1.00 65.56 191 THR A C 1
ATOM 1570 O O . THR A 1 191 ? 33.124 8.113 -27.830 1.00 65.56 191 THR A O 1
ATOM 1573 N N . PRO A 1 192 ? 34.711 6.518 -28.073 1.00 64.56 192 PRO A N 1
ATOM 1574 C CA . PRO A 1 192 ? 35.811 7.460 -28.212 1.00 64.56 192 PRO A CA 1
ATOM 1575 C C . PRO A 1 192 ? 35.532 8.376 -29.404 1.00 64.56 192 PRO A C 1
ATOM 1577 O O . PRO A 1 192 ? 35.027 7.929 -30.435 1.00 64.56 192 PRO A O 1
ATOM 1580 N N . LYS A 1 193 ? 35.797 9.668 -29.229 1.00 58.25 193 LYS A N 1
ATOM 1581 C CA . LYS A 1 193 ? 35.725 10.642 -30.316 1.00 58.25 193 LYS A CA 1
ATOM 1582 C C . LYS A 1 193 ? 36.797 10.244 -31.348 1.00 58.25 193 LYS A C 1
ATOM 1584 O O . LYS A 1 193 ? 37.904 9.955 -30.901 1.00 58.25 193 LYS A O 1
ATOM 1589 N N . PRO A 1 194 ? 36.491 10.161 -32.654 1.00 70.19 194 PRO A N 1
ATOM 1590 C CA . PRO A 1 194 ? 37.535 9.973 -33.656 1.00 70.19 194 PRO A CA 1
ATOM 1591 C C . PRO A 1 194 ? 38.472 11.189 -33.642 1.00 70.19 194 PRO A C 1
ATOM 1593 O O . PRO A 1 194 ? 37.992 12.313 -33.443 1.00 70.19 194 PRO A O 1
ATOM 1596 N N . ASP A 1 195 ? 39.770 10.912 -33.779 1.00 74.38 195 ASP A N 1
ATOM 1597 C CA . ASP A 1 195 ? 40.859 11.896 -33.843 1.00 74.38 195 ASP A CA 1
ATOM 1598 C C . ASP A 1 195 ? 40.723 12.843 -35.046 1.00 74.38 195 ASP A C 1
ATOM 1600 O O . ASP A 1 195 ? 40.262 12.385 -36.121 1.00 74.38 195 ASP A O 1
#

Foldseek 3Di:
DDDDDDDDDDDDDDDDDDDDDDPDDDDDPDDDPPPPPDDDDPDDDDDDDPDPDPDPPPPPDPDLPDPALVNLLVLLVVDPLSVVLLVVCVVPLAGDPVNLLSSLVSVLCVVPVVPVPDDQDLVSQQRVLVSVCVSRVPDDSVQRWDDWDQDPPRDTDHIDHSNVVVSVVSNVVCCVVVVDPDDDDPPPPPDDDDD

Sequence (195 aa):
MFKEYSPHTASTSEVFDQIPIAVSSSPTASFPKVTSNYSPKRILKDKSRVTESPKKKVRKSLNYDKLDYEVLEKNLKENVFGRSIISFYGETGYLDRRNRNKLAKLIISLELENNLDKRITSERFLQLREAIVKIFPTETKETWYTPYQNVENSRKINAKGKLIDLYHNNRKNLIKSGIITRRGRARNFSTPKPD

Organism: Araneus ventricosus (NCBI:txid182803)